Protein AF-A0A7S6MZP1-F1 (afdb_monomer)

Solvent-accessible surface area (backbone atoms only — not comparable to full-atom values): 12223 Å² total; per-residue (Å²): 138,89,86,87,84,90,73,79,90,55,61,67,50,68,72,88,75,87,76,87,68,94,71,90,62,81,78,75,84,70,78,67,82,68,42,31,32,42,40,55,51,98,71,44,26,47,35,35,33,26,43,85,84,67,48,64,39,39,35,46,44,64,44,70,53,49,28,74,73,44,77,46,76,69,38,93,89,68,79,82,42,56,30,51,62,62,23,42,42,42,86,88,80,60,31,30,50,33,81,70,35,45,31,35,28,85,79,47,27,40,78,50,73,44,93,52,38,86,81,42,83,91,59,65,46,37,60,41,43,89,80,37,52,85,79,30,46,50,82,45,46,73,52,65,44,76,81,67,78,51,72,68,55,58,52,50,51,50,52,52,51,53,50,54,50,54,50,52,54,53,53,52,54,54,51,62,72,65,70,68,86,85,81,91,63,103,71,72,95,75,89,78,88,74,86,130

pLDDT: mean 71.63, std 22.04, range [23.66, 96.88]

Mean predicted aligned error: 16.39 Å

Foldseek 3Di:
DDDDDDDPQWDWDQDFDFDDDPDDDPGDRPRPPWTKTFHADPLRFGAWIATPVRDTQKGFDADLLFHTPDIDGPDPPDDDQQGQSRFGQDPVPRWTDLAVFTAHSVVSWTPDFAPCVVVPPPDGSTHDQSPRSVQWDDNRSHDIDNVPDDPVVVVVVVVVVVVVVVVVVVVVVVVVQPPDDDDDDDDDDDDDDDDD

Radius of gyration: 24.43 Å; Cα contacts (8 Å, |Δi|>4): 240; chains: 1; bounding box: 43×67×59 Å

Secondary structure (DSSP, 8-state):
-------SS-EEEPPPP-----SSS----------EEEEE-TT--EEEEEETT--EEEEEEE-TTS-EEEEEE-STT----B-GGGPEEPTTT--EE-SS-EEETTTTEESS--TTGGGSTTS-TTBSGGG-TTT-B-SSSS--B-SS--HHHHHHHHHHHHHHHHHHHHHHHHHHHH-------SS---------

Nearest PDB structures (foldseek):
  6h6e-assembly1_F  TM=8.339E-01  e=2.073E-09  Photorhabdus luminescens
  8r51-assembly1_A  TM=8.733E-01  e=2.534E-08  Mus musculus
  8r50-assembly1_A  TM=8.675E-01  e=4.962E-08  Mus musculus
  8uxt-assembly1_A  TM=8.357E-01  e=5.369E-07  Acinetobacter baumannii AB307-0294
  8qja-assembly2_B  TM=7.741E-01  e=5.811E-06  Advenella mimigardefordensis DPN7

Sequence (196 aa):
MFFHISGLGLEGRAEQTYTWNYETEPPQIERSDDPYYYIKDHLGTIRVTINKQGTILFAADYWPYGEKMAEYNLVTGTVQRYIFTEKERDTETGYDYFGARFYDSDLGRWMTVDPLMDKYPGWSPYNYVMNNPLVLVDPDGMRVNDGGGDEDNRDKEKNKTNILQALSDAWYELQLTFSGSVENTSGGRKYQIKPR

Structure (mmCIF, N/CA/C/O backbone):
data_AF-A0A7S6MZP1-F1
#
_entry.id   AF-A0A7S6MZP1-F1
#
loop_
_atom_site.group_PDB
_atom_site.id
_atom_site.type_symbol
_atom_site.label_atom_id
_atom_site.label_alt_id
_atom_site.label_comp_id
_atom_site.label_asym_id
_atom_site.label_entity_id
_atom_site.label_seq_id
_atom_site.pdbx_PDB_ins_code
_atom_site.Cartn_x
_atom_site.Cartn_y
_atom_site.Cartn_z
_atom_site.occupancy
_atom_site.B_iso_or_equiv
_atom_site.auth_seq_id
_atom_site.auth_comp_id
_atom_site.auth_asym_id
_atom_site.auth_atom_id
_atom_site.pdbx_PDB_model_num
ATOM 1 N N . MET A 1 1 ? -0.935 -21.233 11.647 1.00 25.27 1 MET A N 1
ATOM 2 C CA . MET A 1 1 ? -1.853 -22.100 10.877 1.00 25.27 1 MET A CA 1
ATOM 3 C C . MET A 1 1 ? -2.987 -21.209 10.404 1.00 25.27 1 MET A C 1
ATOM 5 O O . MET A 1 1 ? -3.693 -20.675 11.247 1.00 25.27 1 MET A O 1
ATOM 9 N N . PHE A 1 2 ? -3.062 -20.925 9.106 1.00 23.66 2 PHE A N 1
ATOM 10 C CA . PHE A 1 2 ? -4.029 -19.984 8.534 1.00 23.66 2 PHE A CA 1
ATOM 11 C C . PHE A 1 2 ? -5.189 -20.769 7.921 1.00 23.66 2 PHE A C 1
ATOM 13 O O . PHE A 1 2 ? -4.950 -21.710 7.168 1.00 23.66 2 PHE A O 1
ATOM 20 N N . PHE A 1 3 ? -6.425 -20.386 8.235 1.00 24.39 3 PHE A N 1
ATOM 21 C CA . PHE A 1 3 ? -7.615 -20.856 7.529 1.00 24.39 3 PHE A CA 1
ATOM 22 C C . PHE A 1 3 ? -8.196 -19.690 6.731 1.00 24.39 3 PHE A C 1
ATOM 24 O O . PHE A 1 3 ? -8.262 -18.567 7.222 1.00 24.39 3 PHE A O 1
ATOM 31 N N . HIS A 1 4 ? -8.573 -19.969 5.487 1.00 24.69 4 HIS A N 1
ATOM 32 C CA . HIS A 1 4 ? -9.081 -19.009 4.515 1.00 24.69 4 HIS A CA 1
ATOM 33 C C . HIS A 1 4 ? -10.528 -19.398 4.192 1.00 24.69 4 HIS A C 1
ATOM 35 O O . HIS A 1 4 ? -10.761 -20.506 3.710 1.00 24.69 4 HIS A O 1
ATOM 41 N N . ILE A 1 5 ? -11.491 -18.521 4.482 1.00 26.16 5 ILE A N 1
ATOM 42 C CA . ILE A 1 5 ? -12.905 -18.688 4.122 1.00 26.16 5 ILE A CA 1
ATOM 43 C C . ILE A 1 5 ? -13.266 -17.497 3.238 1.00 26.16 5 ILE A C 1
ATOM 45 O O . ILE A 1 5 ? -13.230 -16.356 3.685 1.00 26.16 5 ILE A O 1
ATOM 49 N N . SER A 1 6 ? -13.557 -17.764 1.967 1.00 30.98 6 SER A N 1
ATOM 50 C CA . SER A 1 6 ? -13.897 -16.753 0.967 1.00 30.98 6 SER A CA 1
ATOM 51 C C . SER A 1 6 ? -15.406 -16.521 0.911 1.00 30.98 6 SER A C 1
ATOM 53 O O . SER A 1 6 ? -16.166 -17.457 0.662 1.00 30.98 6 SER A O 1
ATOM 55 N N . GLY A 1 7 ? -15.823 -15.265 1.077 1.00 28.47 7 GLY A N 1
ATOM 56 C CA . GLY A 1 7 ? -17.186 -14.795 0.841 1.00 28.47 7 GLY A CA 1
ATOM 57 C C . GLY A 1 7 ? -17.345 -13.333 1.260 1.00 28.47 7 GLY 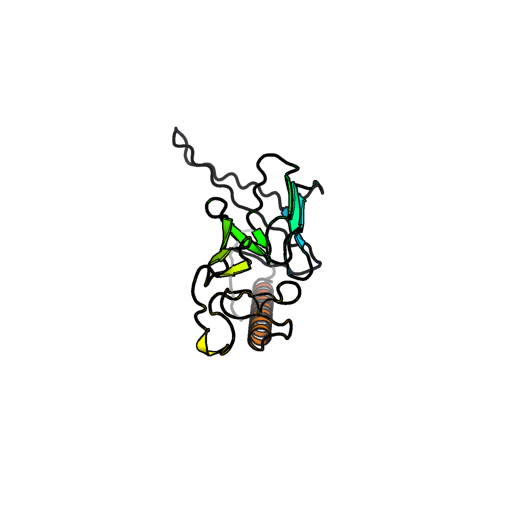A C 1
ATOM 58 O O . GLY A 1 7 ? -17.231 -13.033 2.439 1.00 28.47 7 GLY A O 1
ATOM 59 N N . LEU A 1 8 ? -17.615 -12.447 0.291 1.00 34.16 8 LEU A N 1
ATOM 60 C CA . LEU A 1 8 ? -17.956 -11.021 0.459 1.00 34.16 8 LEU A CA 1
ATOM 61 C C . LEU A 1 8 ? -16.949 -10.171 1.261 1.00 34.16 8 LEU A C 1
ATOM 63 O O . LEU A 1 8 ? -17.167 -9.900 2.432 1.00 34.16 8 LEU A O 1
ATOM 67 N N . GLY A 1 9 ? -15.900 -9.678 0.588 1.00 37.94 9 GLY A N 1
ATOM 68 C CA . GLY A 1 9 ? -15.285 -8.350 0.808 1.00 37.94 9 GLY A CA 1
ATOM 69 C C . GLY A 1 9 ? -14.903 -7.897 2.227 1.00 37.94 9 GLY A C 1
ATOM 70 O O . GLY A 1 9 ? -14.712 -6.703 2.429 1.00 37.94 9 GLY A O 1
ATOM 71 N N . LEU A 1 10 ? -14.812 -8.801 3.199 1.00 35.00 10 LEU A N 1
ATOM 72 C CA . LEU A 1 10 ? -14.459 -8.531 4.588 1.00 35.00 10 LEU A CA 1
ATOM 73 C C . LEU A 1 10 ? -13.490 -9.625 5.031 1.00 35.00 10 LEU A C 1
ATOM 75 O O . LEU A 1 10 ? -13.887 -10.672 5.539 1.00 35.00 10 LEU A O 1
ATOM 79 N N . GLU A 1 11 ? -12.201 -9.402 4.799 1.00 45.81 11 GLU A N 1
ATOM 80 C CA . GLU A 1 11 ? -11.174 -10.303 5.311 1.00 45.81 11 GLU A CA 1
ATOM 81 C C . GLU A 1 11 ? -10.877 -9.936 6.762 1.00 45.81 11 GLU A C 1
ATOM 83 O O . GLU A 1 11 ? -10.289 -8.893 7.052 1.00 45.81 11 GLU A O 1
ATOM 88 N N . GLY A 1 12 ? -11.344 -10.791 7.672 1.00 38.78 12 GLY A N 1
ATOM 89 C CA . GLY A 1 12 ? -11.024 -10.721 9.089 1.00 38.78 12 GLY A CA 1
ATOM 90 C C . GLY A 1 12 ? -9.595 -11.205 9.341 1.00 38.78 12 GLY A C 1
ATOM 91 O O . GLY A 1 12 ? -9.304 -12.372 9.076 1.00 38.78 12 GLY A O 1
ATOM 92 N N . ARG A 1 13 ? -8.705 -10.362 9.876 1.00 46.50 13 ARG A N 1
ATOM 93 C CA . ARG A 1 13 ? -7.363 -10.777 10.323 1.00 46.50 13 ARG A CA 1
ATOM 94 C C . ARG A 1 13 ? -7.220 -10.542 11.824 1.00 46.50 13 ARG A C 1
ATOM 96 O O . ARG A 1 13 ? -7.444 -9.438 12.308 1.00 46.50 13 ARG A O 1
ATOM 103 N N . ALA A 1 14 ? -6.840 -11.591 12.550 1.00 42.91 14 ALA A N 1
ATOM 104 C CA . ALA A 1 14 ? -6.389 -11.486 13.934 1.00 42.91 14 ALA A CA 1
ATOM 105 C C . ALA A 1 14 ? -4.870 -11.268 13.927 1.00 42.91 14 ALA A C 1
ATOM 107 O O . ALA A 1 14 ? -4.124 -12.100 13.401 1.00 42.91 14 ALA A O 1
ATOM 108 N N . GLU A 1 15 ? -4.408 -10.139 14.458 1.00 43.59 15 GLU A N 1
ATOM 109 C CA . GLU A 1 15 ? -2.981 -9.894 14.665 1.00 43.59 15 GLU A CA 1
ATOM 110 C C . GLU A 1 15 ? -2.551 -10.405 16.045 1.00 43.59 15 GLU A C 1
ATOM 112 O O . GLU A 1 15 ? -3.268 -10.250 17.029 1.00 43.59 15 GLU A O 1
ATOM 117 N N . GLN A 1 16 ? -1.381 -11.043 16.115 1.00 38.12 16 GLN A N 1
ATOM 118 C CA . GLN A 1 16 ? -0.807 -11.538 17.366 1.00 38.12 16 GLN A CA 1
ATOM 119 C C . GLN A 1 16 ? 0.107 -10.458 17.949 1.00 38.12 16 GLN A C 1
ATOM 121 O O . GLN A 1 16 ? 1.100 -10.094 17.318 1.00 38.12 16 GLN A O 1
ATOM 126 N N . THR A 1 17 ? -0.205 -9.958 19.143 1.00 37.28 17 THR A N 1
ATOM 127 C CA . THR A 1 17 ? 0.673 -9.045 19.888 1.00 37.28 17 THR A CA 1
ATOM 128 C C . THR A 1 17 ? 1.437 -9.845 20.937 1.00 37.28 17 THR A C 1
ATOM 130 O O . THR A 1 17 ? 0.830 -10.513 21.769 1.00 37.28 17 THR A O 1
ATOM 133 N N . TYR A 1 18 ? 2.768 -9.788 20.895 1.00 36.12 18 TYR A N 1
ATOM 134 C CA . TYR A 1 18 ? 3.642 -10.427 21.879 1.00 36.12 18 TYR A CA 1
ATOM 135 C C . TYR A 1 18 ? 4.191 -9.359 22.827 1.00 36.12 18 TYR A C 1
ATOM 137 O O . TYR A 1 18 ? 4.959 -8.497 22.405 1.00 36.12 18 TYR A O 1
ATOM 145 N N . THR A 1 19 ? 3.817 -9.404 24.104 1.00 35.09 19 THR A N 1
ATOM 146 C CA . THR A 1 19 ? 4.404 -8.551 25.149 1.00 35.09 19 THR A CA 1
ATOM 147 C C . THR A 1 19 ? 5.436 -9.343 25.947 1.00 35.09 19 THR A C 1
ATOM 149 O O . THR A 1 19 ? 5.109 -10.373 26.536 1.00 35.09 19 THR A O 1
ATOM 152 N N . TRP A 1 20 ? 6.684 -8.868 25.974 1.00 30.03 20 TRP A N 1
ATOM 153 C CA . TRP A 1 20 ? 7.765 -9.458 26.767 1.00 30.03 20 TRP A CA 1
ATOM 154 C C . TRP A 1 20 ? 7.900 -8.720 28.102 1.00 30.03 20 TRP A C 1
ATOM 156 O O . TRP A 1 20 ? 8.385 -7.592 28.127 1.00 30.03 20 TRP A O 1
ATOM 166 N N . ASN A 1 21 ? 7.529 -9.365 29.209 1.00 39.88 21 ASN A N 1
ATOM 167 C CA . ASN A 1 21 ? 7.829 -8.874 30.556 1.00 39.88 21 ASN A CA 1
ATOM 168 C C . ASN A 1 21 ? 9.023 -9.659 31.112 1.00 39.88 21 ASN A C 1
ATOM 170 O O . ASN A 1 21 ? 8.962 -10.878 31.250 1.00 39.88 21 ASN A O 1
ATOM 174 N N . TYR A 1 22 ? 10.124 -8.962 31.402 1.00 44.75 22 TYR A N 1
ATOM 175 C CA . TYR A 1 22 ? 11.374 -9.548 31.911 1.00 44.75 22 TYR A CA 1
ATOM 176 C C . TYR A 1 22 ? 11.374 -9.781 33.432 1.00 44.75 22 TYR A C 1
ATOM 178 O O . TYR A 1 22 ? 12.350 -10.293 33.978 1.00 44.75 22 TYR A O 1
ATOM 186 N N . GLU A 1 23 ? 10.280 -9.463 34.123 1.00 49.78 23 GLU A N 1
ATOM 187 C CA . GLU A 1 23 ? 10.166 -9.581 35.575 1.00 49.78 23 GLU A CA 1
ATOM 188 C C . GLU A 1 23 ? 9.007 -10.511 35.954 1.00 49.78 23 GLU A C 1
ATOM 190 O O . GLU A 1 23 ? 7.835 -10.183 35.801 1.00 49.78 23 GLU A O 1
ATOM 195 N N . THR A 1 24 ? 9.390 -11.701 36.430 1.00 48.19 24 THR A N 1
ATOM 196 C CA . THR A 1 24 ? 8.599 -12.636 37.249 1.00 48.19 24 THR A CA 1
ATOM 197 C C . THR A 1 24 ? 7.184 -12.959 36.763 1.00 48.19 24 THR A C 1
ATOM 199 O O . THR A 1 24 ? 6.224 -12.554 37.396 1.00 48.19 24 THR A O 1
ATOM 202 N N . GLU A 1 25 ? 7.072 -13.743 35.689 1.00 49.88 25 GLU A N 1
ATOM 203 C CA . GLU A 1 25 ? 6.050 -1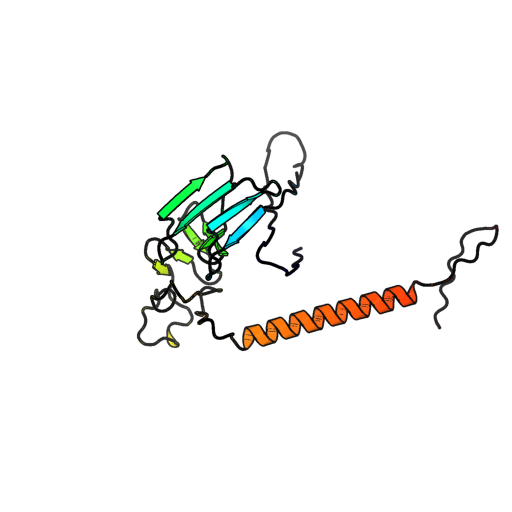4.780 35.432 1.00 49.88 25 GLU A CA 1
ATOM 204 C C . GLU A 1 25 ? 6.299 -15.365 34.022 1.00 49.88 25 GLU A C 1
ATOM 206 O O . GLU A 1 25 ? 6.873 -14.675 33.175 1.00 49.88 25 GLU A O 1
ATOM 211 N N . PRO A 1 26 ? 5.957 -16.639 33.728 1.00 48.34 26 PRO A N 1
ATOM 212 C CA . PRO A 1 26 ? 6.042 -17.146 32.359 1.00 48.34 26 PRO A CA 1
ATOM 213 C C . PRO A 1 26 ? 5.154 -16.284 31.445 1.00 48.34 26 PRO A C 1
ATOM 215 O O . PRO A 1 26 ? 4.040 -15.949 31.860 1.00 48.34 26 PRO A O 1
ATOM 218 N N . PRO A 1 27 ? 5.606 -15.933 30.224 1.00 43.62 27 PRO A N 1
ATOM 219 C CA . PRO A 1 27 ? 4.862 -15.052 29.332 1.00 43.62 27 PRO A CA 1
ATOM 220 C C . PRO A 1 27 ? 3.464 -15.625 29.100 1.00 43.62 27 PRO A C 1
ATOM 222 O O . PRO A 1 27 ? 3.307 -16.701 28.520 1.00 43.62 27 PRO A O 1
ATOM 225 N N . GLN A 1 28 ? 2.448 -14.924 29.601 1.00 36.56 28 GLN A N 1
ATOM 226 C CA . GLN A 1 28 ? 1.061 -15.268 29.328 1.00 36.56 28 GLN A CA 1
ATOM 227 C C . GLN A 1 28 ? 0.789 -14.897 27.870 1.00 36.56 28 GLN A C 1
ATOM 229 O O . GLN A 1 28 ? 0.910 -13.738 27.478 1.00 36.56 28 GLN A O 1
ATOM 234 N N . ILE A 1 29 ? 0.472 -15.893 27.040 1.00 38.47 29 ILE A N 1
ATOM 235 C CA . ILE A 1 29 ? 0.031 -15.654 25.664 1.00 38.47 29 ILE A CA 1
ATOM 236 C C . ILE A 1 29 ? -1.426 -15.204 25.750 1.00 38.47 29 ILE A C 1
ATOM 238 O O . ILE A 1 29 ? -2.346 -16.021 25.701 1.00 38.47 29 ILE A O 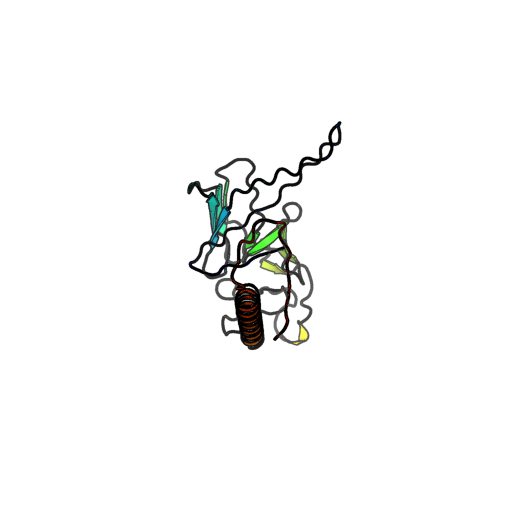1
ATOM 242 N N . GLU A 1 30 ? -1.648 -13.904 25.910 1.00 42.00 30 GLU A N 1
ATOM 243 C CA . GLU A 1 30 ? -2.986 -13.335 25.801 1.00 42.00 30 GLU A CA 1
ATOM 244 C C . GLU A 1 30 ? -3.367 -13.237 24.322 1.00 42.00 30 GLU A C 1
ATOM 246 O O . GLU A 1 30 ? -3.006 -12.310 23.597 1.00 42.00 30 GLU A O 1
ATOM 251 N N . ARG A 1 31 ? -4.097 -14.248 23.845 1.00 43.88 31 ARG A N 1
ATOM 252 C CA . ARG A 1 31 ? -4.745 -14.207 22.536 1.00 43.88 31 ARG A CA 1
ATOM 253 C C . ARG A 1 31 ? -5.926 -13.236 22.618 1.00 43.88 31 ARG A C 1
ATOM 255 O O . ARG A 1 31 ? -7.023 -13.633 22.999 1.00 43.88 31 ARG A O 1
ATOM 262 N N . SER A 1 32 ? -5.705 -11.971 22.261 1.00 53.53 32 SER A N 1
ATOM 263 C CA . SER A 1 32 ? -6.810 -11.058 21.956 1.00 53.53 32 SER A CA 1
ATOM 264 C C . SER A 1 32 ? -7.412 -11.480 20.618 1.00 53.53 32 SER A C 1
ATOM 266 O O . SER A 1 32 ? -6.834 -11.270 19.555 1.00 53.53 32 SER A O 1
ATOM 268 N N . ASP A 1 33 ? -8.539 -12.177 20.689 1.00 63.28 33 ASP A N 1
ATOM 269 C CA . ASP A 1 33 ? -9.212 -12.812 19.555 1.00 63.28 33 ASP A CA 1
ATOM 270 C C . ASP A 1 33 ? -10.215 -11.891 18.855 1.00 63.28 33 ASP A C 1
ATOM 272 O O . ASP A 1 33 ? -11.200 -12.347 18.273 1.00 63.28 33 ASP A O 1
ATOM 276 N N . ASP A 1 34 ? -9.999 -10.582 18.938 1.00 71.25 34 ASP A N 1
ATOM 277 C CA . ASP A 1 34 ? -10.894 -9.608 18.336 1.00 71.25 34 ASP A CA 1
ATOM 278 C C . ASP A 1 34 ? -10.528 -9.417 16.858 1.00 71.25 34 ASP A C 1
ATOM 280 O O . ASP A 1 34 ? -9.477 -8.851 16.552 1.00 71.25 34 ASP A O 1
ATOM 284 N N . PRO A 1 35 ? -11.360 -9.903 15.913 1.00 75.06 35 PRO A N 1
ATOM 285 C CA . PRO A 1 35 ? -11.054 -9.772 14.501 1.00 75.06 35 PRO A CA 1
ATOM 286 C C . PRO A 1 35 ? -11.177 -8.311 14.061 1.00 75.06 35 PRO A C 1
ATOM 288 O O . PRO A 1 35 ? -12.128 -7.607 14.425 1.00 75.06 35 PRO A O 1
ATOM 291 N N . TYR A 1 36 ? -10.242 -7.899 13.208 1.00 81.25 36 TYR A N 1
ATOM 292 C CA . TYR A 1 36 ? -10.317 -6.660 12.443 1.00 81.25 36 TYR A CA 1
ATOM 293 C C . TYR A 1 36 ? -10.701 -6.961 11.006 1.00 81.25 36 TYR A C 1
ATOM 295 O O . TYR A 1 36 ? -10.224 -7.943 10.444 1.00 81.25 36 TYR A O 1
ATOM 303 N N . TYR A 1 37 ? -11.516 -6.103 10.403 1.00 85.44 37 TYR A N 1
ATOM 304 C CA . TYR A 1 37 ? -11.914 -6.207 9.005 1.00 85.44 37 TYR A CA 1
ATOM 305 C C . TYR A 1 37 ? -11.317 -5.056 8.207 1.00 85.44 37 TYR A C 1
ATOM 307 O O . TYR A 1 37 ? -11.396 -3.897 8.624 1.00 85.44 37 TYR A O 1
ATOM 315 N N . TYR A 1 38 ? -10.756 -5.382 7.046 1.00 88.69 38 TYR A N 1
ATOM 316 C CA . TYR A 1 38 ? -10.179 -4.403 6.133 1.00 88.69 38 TYR A CA 1
ATOM 317 C C . TYR A 1 38 ? -11.136 -4.075 4.992 1.00 88.69 38 TYR A C 1
ATOM 319 O O . TYR A 1 38 ? -11.596 -4.966 4.278 1.00 88.69 38 TYR A O 1
ATOM 327 N N . ILE A 1 39 ? -11.380 -2.785 4.790 1.00 89.81 39 ILE A N 1
ATOM 328 C CA . ILE A 1 39 ? -12.048 -2.247 3.608 1.00 89.81 39 ILE A CA 1
ATOM 329 C C . ILE A 1 39 ? -10.958 -1.798 2.645 1.00 89.81 39 ILE A C 1
ATOM 331 O O . ILE A 1 39 ? -10.154 -0.919 2.969 1.00 89.81 39 ILE A O 1
ATOM 335 N N . LYS A 1 40 ? -10.932 -2.424 1.472 1.00 88.81 40 LYS A N 1
ATOM 336 C CA . LYS A 1 40 ? -9.889 -2.246 0.464 1.00 88.81 40 LYS A CA 1
ATOM 337 C C . LYS A 1 40 ? -10.423 -1.497 -0.757 1.00 88.81 40 LYS A C 1
ATOM 339 O O . LYS A 1 40 ? -11.624 -1.535 -1.028 1.00 88.81 40 LYS A O 1
ATOM 344 N N . ASP A 1 41 ? -9.537 -0.831 -1.489 1.00 88.69 41 ASP A N 1
ATOM 345 C CA . ASP A 1 41 ? -9.840 -0.332 -2.832 1.00 88.69 41 ASP A CA 1
ATOM 346 C C . ASP A 1 41 ? -9.661 -1.418 -3.909 1.00 88.69 41 ASP A C 1
ATOM 348 O O . ASP A 1 41 ? -9.433 -2.592 -3.605 1.00 88.69 41 ASP A O 1
ATOM 352 N N . HIS A 1 42 ? -9.798 -1.041 -5.184 1.00 88.38 42 HIS A N 1
ATOM 353 C CA . HIS A 1 42 ? -9.731 -1.980 -6.309 1.00 88.38 42 HIS A CA 1
ATOM 354 C C . HIS A 1 42 ? -8.348 -2.610 -6.514 1.00 88.38 42 HIS A C 1
ATOM 356 O O . HIS A 1 42 ? -8.259 -3.623 -7.203 1.00 88.38 42 HIS A O 1
ATOM 362 N N . LEU A 1 43 ? -7.293 -2.043 -5.923 1.00 87.62 43 LEU A N 1
ATOM 363 C CA . LEU A 1 43 ? -5.929 -2.580 -5.963 1.00 87.62 43 LEU A CA 1
ATOM 364 C C . LEU A 1 43 ? -5.586 -3.386 -4.702 1.00 87.62 43 LEU A C 1
ATOM 366 O O . LEU A 1 43 ? -4.470 -3.886 -4.576 1.00 87.62 43 LEU A O 1
ATOM 370 N N . GLY A 1 44 ? -6.524 -3.499 -3.756 1.00 86.75 44 GLY A N 1
ATOM 371 C CA . GLY A 1 44 ? -6.300 -4.152 -2.468 1.00 86.75 44 GLY A CA 1
ATOM 372 C C . GLY A 1 44 ? -5.688 -3.235 -1.405 1.00 86.75 44 GLY A C 1
ATOM 373 O O . GLY A 1 44 ? -5.396 -3.693 -0.302 1.00 86.75 44 GLY A O 1
ATOM 374 N N . THR A 1 45 ? -5.505 -1.939 -1.675 1.00 89.50 45 THR A N 1
ATOM 375 C CA . THR A 1 45 ? -4.986 -1.008 -0.663 1.00 89.50 45 THR A CA 1
ATOM 376 C C . THR A 1 45 ? -6.014 -0.818 0.441 1.00 89.50 45 THR A C 1
ATOM 378 O O . THR A 1 45 ? -7.182 -0.531 0.176 1.00 89.50 45 THR A O 1
ATOM 381 N N . ILE A 1 46 ? -5.587 -0.969 1.693 1.00 91.00 46 ILE A N 1
ATOM 382 C CA . ILE A 1 46 ? -6.463 -0.865 2.861 1.00 91.00 46 ILE A CA 1
ATOM 383 C C . ILE A 1 46 ? -6.794 0.608 3.103 1.00 91.00 46 ILE A C 1
ATOM 385 O O . ILE A 1 46 ? -5.918 1.399 3.429 1.00 91.00 46 ILE A O 1
ATOM 389 N N . ARG A 1 47 ? -8.069 0.980 2.956 1.00 90.94 47 ARG A N 1
ATOM 390 C CA . ARG A 1 47 ? -8.561 2.351 3.175 1.00 90.94 47 ARG A CA 1
ATOM 391 C C . ARG A 1 47 ? -9.104 2.553 4.577 1.00 90.94 47 ARG A C 1
ATOM 393 O O . ARG A 1 47 ? -8.956 3.636 5.132 1.00 90.94 47 ARG A O 1
ATOM 400 N N . VAL A 1 48 ? -9.744 1.527 5.137 1.00 90.94 48 VAL A N 1
ATOM 401 C CA . VAL A 1 48 ? -10.368 1.580 6.464 1.00 90.94 48 VAL A CA 1
ATOM 402 C C . VAL A 1 48 ? -10.216 0.234 7.165 1.00 90.94 48 VAL A C 1
ATOM 404 O O . VAL A 1 48 ? -10.431 -0.812 6.553 1.00 90.94 48 VAL A O 1
ATOM 407 N N . THR A 1 49 ? -9.916 0.264 8.460 1.00 88.88 49 THR A N 1
ATOM 408 C CA . THR A 1 49 ? -9.911 -0.907 9.344 1.00 88.88 49 THR A CA 1
ATOM 409 C C . THR A 1 49 ? -10.979 -0.736 10.415 1.00 88.88 49 THR A C 1
ATOM 411 O O . THR A 1 49 ? -11.012 0.288 11.103 1.00 88.88 49 THR A O 1
ATOM 414 N N . ILE A 1 50 ? -11.840 -1.740 10.577 1.00 87.50 50 ILE A N 1
ATOM 415 C CA . ILE A 1 50 ? -12.934 -1.742 11.558 1.00 87.50 50 ILE A CA 1
ATOM 416 C C . ILE A 1 50 ? -12.828 -2.942 12.506 1.00 87.50 50 ILE A C 1
ATOM 418 O O . ILE A 1 50 ? -12.379 -4.015 12.106 1.00 87.50 50 ILE A O 1
ATOM 422 N N . ASN A 1 51 ? -13.255 -2.787 13.760 1.00 86.94 51 ASN A N 1
ATOM 423 C CA . ASN A 1 51 ? -13.381 -3.912 14.695 1.00 86.94 51 ASN A CA 1
ATOM 424 C C . ASN A 1 51 ? -14.722 -4.653 14.529 1.00 86.94 51 ASN A C 1
ATOM 426 O O . ASN A 1 51 ? -15.616 -4.223 13.796 1.00 86.94 51 ASN A O 1
ATOM 430 N N . LYS A 1 52 ? -14.900 -5.748 15.278 1.00 83.56 52 LYS A N 1
ATOM 431 C CA . LYS A 1 52 ? -16.157 -6.521 15.329 1.00 83.56 52 LYS A CA 1
ATOM 432 C C . LYS A 1 52 ? -17.393 -5.731 15.774 1.00 83.56 52 LYS A C 1
ATOM 434 O O . LYS A 1 52 ? -18.505 -6.168 15.501 1.00 83.56 52 LYS A O 1
ATOM 439 N N . GLN A 1 53 ? -17.222 -4.597 16.449 1.00 87.38 53 GLN A N 1
ATOM 440 C CA . GLN A 1 53 ? -18.309 -3.713 16.874 1.00 87.38 53 GLN A CA 1
ATOM 441 C C . GLN A 1 53 ? -18.646 -2.631 15.836 1.00 87.38 53 GLN A C 1
ATOM 443 O O . GLN A 1 53 ? -19.581 -1.863 16.053 1.00 87.38 53 GLN A O 1
ATOM 448 N N . GLY A 1 54 ? -17.914 -2.558 14.720 1.00 83.94 54 GLY A N 1
ATOM 449 C CA . GLY A 1 54 ? -18.091 -1.529 13.696 1.00 83.94 54 GLY A CA 1
ATOM 450 C C . GLY A 1 54 ? -17.427 -0.188 14.028 1.00 83.94 54 GLY A C 1
ATOM 451 O O . GLY A 1 54 ? -17.662 0.797 13.332 1.00 83.94 54 GLY A O 1
ATOM 452 N N . THR A 1 55 ? -16.590 -0.122 15.066 1.00 87.56 55 THR A N 1
ATOM 453 C CA . THR A 1 55 ? -15.744 1.045 15.331 1.00 87.56 55 THR A CA 1
ATOM 454 C C . THR A 1 55 ? -14.630 1.104 14.292 1.00 87.56 55 THR A C 1
ATOM 456 O O . THR A 1 55 ? -13.923 0.115 14.083 1.00 87.56 55 THR A O 1
ATOM 459 N N . ILE A 1 56 ? -14.442 2.273 13.681 1.00 88.12 56 ILE A N 1
ATOM 460 C CA . ILE A 1 56 ? -13.297 2.539 12.810 1.00 88.12 56 ILE A CA 1
ATOM 461 C C . ILE A 1 56 ? -12.057 2.724 13.681 1.00 88.12 56 ILE A C 1
ATOM 463 O O . ILE A 1 56 ? -12.045 3.557 14.584 1.00 88.12 56 ILE A O 1
ATOM 467 N N . LEU A 1 57 ? -11.021 1.943 13.403 1.00 86.19 57 LEU A N 1
ATOM 468 C CA . LEU A 1 57 ? -9.752 1.979 14.128 1.00 86.19 57 LEU A CA 1
ATOM 469 C C . LEU A 1 57 ? -8.707 2.805 13.382 1.00 86.19 57 LEU A C 1
ATOM 471 O O . LEU A 1 57 ? -7.982 3.593 13.984 1.00 86.19 57 LEU A O 1
ATOM 475 N N . PHE A 1 58 ? -8.678 2.631 12.062 1.00 88.62 58 PHE A N 1
ATOM 476 C CA . PHE A 1 58 ? -7.741 3.261 11.146 1.00 88.62 58 PHE A CA 1
ATOM 477 C C . PHE A 1 58 ? -8.477 3.648 9.869 1.00 88.62 58 PHE A C 1
ATOM 479 O O . PHE A 1 58 ? -9.302 2.879 9.369 1.00 88.62 58 PHE A O 1
ATOM 486 N N . ALA A 1 59 ? -8.158 4.813 9.323 1.00 91.06 59 ALA A N 1
ATOM 487 C CA . ALA A 1 59 ? -8.498 5.167 7.956 1.00 91.06 59 ALA A CA 1
ATOM 488 C C . ALA A 1 59 ? -7.362 5.974 7.333 1.00 91.06 59 ALA A C 1
ATOM 490 O O . ALA A 1 59 ? -6.700 6.746 8.029 1.00 91.06 59 ALA A O 1
ATOM 491 N N . ALA A 1 60 ? -7.146 5.816 6.032 1.00 92.00 60 ALA A N 1
ATOM 492 C CA . ALA A 1 60 ? -6.148 6.594 5.318 1.00 92.00 60 ALA A CA 1
ATOM 493 C C . ALA A 1 60 ? -6.524 6.836 3.856 1.00 92.00 60 ALA A C 1
ATOM 495 O O . ALA A 1 60 ? -7.163 6.011 3.191 1.00 92.00 60 ALA A O 1
ATOM 496 N N . ASP A 1 61 ? -6.058 7.977 3.362 1.00 93.31 61 ASP A N 1
ATOM 497 C CA . ASP A 1 61 ? -6.035 8.301 1.946 1.00 93.31 61 ASP A CA 1
ATOM 498 C C . ASP A 1 61 ? -4.611 8.212 1.417 1.00 93.31 61 ASP A C 1
ATOM 500 O O . ASP A 1 61 ? -3.651 8.521 2.123 1.00 93.31 61 ASP A O 1
ATOM 504 N N . TYR A 1 62 ? -4.482 7.802 0.158 1.00 94.12 62 TYR A N 1
ATOM 505 C CA . TYR A 1 62 ? -3.200 7.488 -0.456 1.00 94.12 62 TYR A CA 1
ATOM 506 C C . TYR A 1 62 ? -3.007 8.271 -1.749 1.00 94.12 62 TYR A C 1
ATOM 508 O O . TYR A 1 62 ? -3.938 8.424 -2.545 1.00 94.12 62 TYR A O 1
ATOM 516 N N . TRP A 1 63 ? -1.774 8.710 -1.977 1.00 95.06 63 TRP A N 1
ATOM 517 C CA . TRP A 1 63 ? -1.305 9.105 -3.297 1.00 95.06 63 TRP A CA 1
ATOM 518 C C . TRP A 1 63 ? -1.218 7.880 -4.220 1.00 95.06 63 TRP A C 1
ATOM 520 O O . TRP A 1 63 ? -1.122 6.751 -3.733 1.00 95.06 63 TRP A O 1
ATOM 530 N N . PRO A 1 64 ? -1.201 8.066 -5.556 1.00 93.50 64 PRO A N 1
ATOM 531 C CA . PRO A 1 64 ? -1.181 6.954 -6.510 1.00 93.50 64 PRO A CA 1
ATOM 532 C C . PRO A 1 64 ? -0.062 5.931 -6.282 1.00 93.50 64 PRO A C 1
ATOM 534 O O . PRO A 1 64 ? -0.248 4.760 -6.579 1.00 93.50 64 PRO A O 1
ATOM 537 N N . TYR A 1 65 ? 1.083 6.363 -5.750 1.00 95.31 65 TYR A N 1
ATOM 538 C CA . TYR A 1 65 ? 2.242 5.510 -5.478 1.00 95.31 65 TYR A CA 1
ATOM 539 C C . TYR A 1 65 ? 2.246 4.897 -4.066 1.00 95.31 65 TYR A C 1
ATOM 541 O O . TYR A 1 65 ? 3.229 4.277 -3.675 1.00 95.31 65 TYR A O 1
ATOM 549 N N . GLY A 1 66 ? 1.159 5.023 -3.301 1.00 93.25 66 GLY A N 1
ATOM 550 C CA . GLY A 1 66 ? 1.003 4.347 -2.011 1.00 93.25 66 GLY A CA 1
ATOM 551 C C . GLY A 1 66 ? 1.517 5.123 -0.800 1.00 93.25 66 GLY A C 1
ATOM 552 O O . GLY A 1 66 ? 1.498 4.599 0.317 1.00 93.25 66 GLY A O 1
ATOM 553 N N . GLU A 1 67 ? 1.971 6.363 -0.975 1.00 94.62 67 GLU A N 1
ATOM 554 C CA . GLU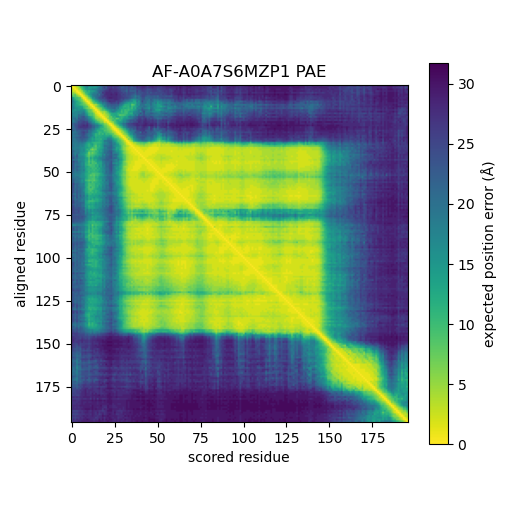 A 1 67 ? 2.259 7.252 0.149 1.00 94.62 67 GLU A CA 1
ATOM 555 C C . GLU A 1 67 ? 0.944 7.691 0.812 1.00 94.62 67 GLU A C 1
ATOM 557 O O . GLU A 1 67 ? -0.044 7.966 0.127 1.00 94.62 67 GLU A O 1
ATOM 562 N N . LYS A 1 68 ? 0.913 7.745 2.147 1.00 91.81 68 LYS A N 1
ATOM 563 C CA . LYS A 1 68 ? -0.262 8.198 2.900 1.00 91.81 68 LYS A CA 1
ATOM 564 C C . LYS A 1 68 ? -0.390 9.718 2.769 1.00 91.81 68 LYS A C 1
ATOM 566 O O . LYS A 1 68 ? 0.442 10.454 3.280 1.00 91.81 68 LYS A O 1
ATOM 571 N N . MET A 1 69 ? -1.452 10.181 2.118 1.00 92.19 69 MET A N 1
ATOM 572 C CA . MET A 1 69 ? -1.796 11.603 2.025 1.00 92.19 69 MET A CA 1
ATOM 573 C C . MET A 1 69 ? -2.353 12.122 3.354 1.00 92.19 69 MET A C 1
ATOM 575 O O . MET A 1 69 ? -2.020 13.219 3.795 1.00 92.19 69 MET A O 1
ATOM 579 N N . ALA A 1 70 ? -3.221 11.332 3.982 1.00 90.19 70 ALA A N 1
ATOM 580 C CA . ALA A 1 70 ? -3.797 11.626 5.283 1.00 90.19 70 ALA A CA 1
ATOM 581 C C . ALA A 1 70 ? -4.029 10.320 6.040 1.00 90.19 70 ALA A C 1
ATOM 583 O O . ALA A 1 70 ? -4.466 9.328 5.457 1.00 90.19 70 ALA A O 1
ATOM 584 N N . GLU A 1 71 ? -3.747 10.337 7.339 1.00 89.25 71 GLU A N 1
ATOM 585 C CA . GLU A 1 71 ? -3.940 9.204 8.237 1.00 89.25 71 GLU A CA 1
ATOM 586 C C . GLU A 1 71 ? -4.817 9.620 9.416 1.00 89.25 71 GLU A C 1
ATOM 588 O O . GLU A 1 71 ? -4.588 10.645 10.060 1.00 89.25 71 GLU A O 1
ATOM 593 N N . TYR A 1 72 ? -5.818 8.796 9.704 1.00 87.19 72 TYR A N 1
ATOM 594 C CA . TYR A 1 72 ? -6.799 9.002 10.756 1.00 87.19 72 TYR A CA 1
ATOM 595 C C . TYR A 1 72 ? -6.726 7.831 11.740 1.00 87.19 72 TYR A C 1
ATOM 597 O O . TYR A 1 72 ? -7.425 6.825 11.600 1.00 87.19 72 TYR A O 1
ATOM 605 N N . ASN A 1 73 ? -5.870 7.975 12.754 1.00 80.88 73 ASN A N 1
ATOM 606 C CA . ASN A 1 73 ? -5.792 7.041 13.877 1.00 80.88 73 ASN A CA 1
ATOM 607 C C . ASN A 1 73 ? -6.862 7.395 14.905 1.00 80.88 73 ASN A C 1
ATOM 609 O O . ASN A 1 73 ? -6.693 8.313 15.708 1.00 80.88 73 ASN A O 1
ATOM 613 N N . LEU A 1 74 ? -7.983 6.680 14.855 1.00 77.19 74 LEU A N 1
ATOM 614 C CA . LEU A 1 74 ? -9.148 6.970 15.693 1.00 77.19 74 LEU A CA 1
ATOM 615 C C . LEU A 1 74 ? -9.089 6.261 17.050 1.00 77.19 74 LEU A C 1
ATOM 617 O O . LEU A 1 74 ? -9.816 6.632 17.970 1.00 77.19 74 LEU A O 1
ATOM 621 N N . VAL A 1 75 ? -8.205 5.269 17.190 1.00 76.75 75 VAL A N 1
ATOM 622 C CA . VAL A 1 75 ? -7.977 4.536 18.438 1.00 76.75 75 VAL A CA 1
ATOM 623 C C . VAL A 1 75 ? -6.479 4.433 18.716 1.00 76.75 75 VAL A C 1
ATOM 625 O O . VAL A 1 75 ? -5.733 3.809 17.958 1.00 76.75 75 VAL A O 1
ATOM 628 N N . THR A 1 76 ? -6.042 5.026 19.829 1.00 71.00 76 THR A N 1
ATOM 629 C CA . THR A 1 76 ? -4.650 4.998 20.296 1.00 71.00 76 THR A CA 1
ATOM 630 C C . THR A 1 76 ? -4.143 3.562 20.438 1.00 71.00 76 THR A C 1
ATOM 632 O O . THR A 1 76 ? -4.805 2.729 21.051 1.00 71.00 76 THR A O 1
ATOM 635 N N . GLY A 1 77 ? -2.955 3.281 19.896 1.00 67.12 77 GLY A N 1
ATOM 636 C CA . GLY A 1 77 ? -2.327 1.957 19.957 1.00 67.12 77 GLY A CA 1
ATOM 637 C C . GLY A 1 77 ? -2.703 1.011 18.814 1.00 67.12 77 GLY A C 1
ATOM 638 O O . GLY A 1 77 ? -2.149 -0.083 18.740 1.00 67.12 77 GLY A O 1
ATOM 639 N N . THR A 1 78 ? -3.584 1.422 17.896 1.00 68.06 78 THR A N 1
ATOM 640 C CA . THR A 1 78 ? -3.806 0.682 16.646 1.00 68.06 78 THR A CA 1
ATOM 641 C C . THR A 1 78 ? -2.639 0.945 15.700 1.00 68.06 78 THR A C 1
ATOM 643 O O . THR A 1 78 ? -2.433 2.081 15.282 1.00 68.06 78 THR A O 1
ATOM 646 N N . VAL A 1 79 ? -1.881 -0.097 15.350 1.00 70.62 79 VAL A N 1
ATOM 647 C CA . VAL A 1 79 ? -0.812 -0.015 14.345 1.00 70.62 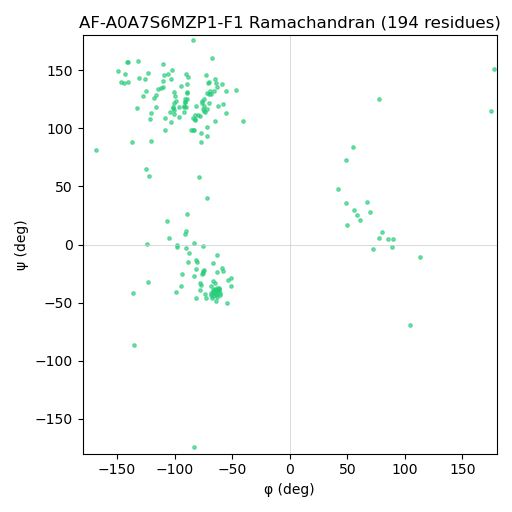79 VAL A CA 1
ATOM 648 C C . VAL A 1 79 ? -1.267 -0.751 13.093 1.00 70.62 79 VAL A C 1
ATOM 650 O O . VAL A 1 79 ? -1.338 -1.977 13.078 1.00 70.62 79 VAL A O 1
ATOM 653 N N . GLN A 1 80 ? -1.570 -0.009 12.028 1.00 84.38 80 GLN A N 1
ATOM 654 C CA . GLN A 1 80 ? -1.904 -0.601 10.736 1.00 84.38 80 GLN A CA 1
ATOM 655 C C . GLN A 1 80 ? -0.621 -0.879 9.942 1.00 84.38 80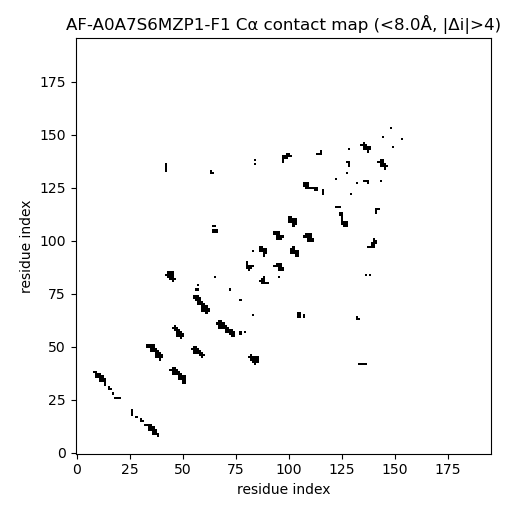 GLN A C 1
ATOM 657 O O . GLN A 1 80 ? -0.070 0.016 9.304 1.00 84.38 80 GLN A O 1
ATOM 662 N N . ARG A 1 81 ? -0.149 -2.130 9.978 1.00 85.00 81 ARG A N 1
ATOM 663 C CA . ARG A 1 81 ? 1.065 -2.561 9.257 1.00 85.00 81 ARG A CA 1
ATOM 664 C C . ARG A 1 81 ? 0.842 -2.783 7.766 1.00 85.00 81 ARG A C 1
ATOM 666 O O . ARG A 1 81 ? 1.696 -2.446 6.958 1.00 85.00 81 ARG A O 1
ATOM 673 N N . TYR A 1 82 ? -0.301 -3.350 7.396 1.00 86.50 82 TYR A N 1
ATOM 674 C CA . TYR A 1 82 ? -0.632 -3.632 6.000 1.00 86.50 82 TYR A CA 1
ATOM 675 C C . TYR A 1 82 ? -1.363 -2.443 5.402 1.00 86.50 82 TYR A C 1
ATOM 677 O O . TYR A 1 82 ? -2.395 -2.044 5.936 1.00 86.50 82 TYR A O 1
ATOM 685 N N . ILE A 1 83 ? -0.853 -1.874 4.317 1.00 88.44 83 ILE A N 1
ATOM 686 C CA . ILE A 1 83 ? -1.445 -0.664 3.743 1.00 88.44 83 ILE A CA 1
ATOM 687 C C . ILE A 1 83 ? -1.578 -0.747 2.226 1.00 88.44 83 ILE A C 1
ATOM 689 O O . ILE A 1 83 ? -2.633 -1.149 1.738 1.00 88.44 83 ILE A O 1
ATOM 693 N N . PHE A 1 84 ? -0.538 -0.384 1.480 1.00 90.12 84 PHE A N 1
ATOM 694 C CA . PHE A 1 84 ? -0.569 -0.288 0.029 1.00 90.12 84 PHE A CA 1
ATOM 695 C C . PHE A 1 84 ? -0.505 -1.671 -0.616 1.00 90.12 84 PHE A C 1
ATOM 697 O O . PHE A 1 84 ? 0.421 -2.437 -0.354 1.00 90.12 84 PHE A O 1
ATOM 704 N N . THR A 1 85 ? -1.488 -2.010 -1.458 1.00 89.38 85 THR A N 1
ATOM 705 C CA . THR A 1 85 ? -1.564 -3.311 -2.162 1.00 89.38 85 THR A CA 1
ATOM 706 C C . THR A 1 85 ? -1.369 -4.527 -1.237 1.00 89.38 85 THR A C 1
ATOM 708 O O . THR A 1 85 ? -0.743 -5.525 -1.597 1.00 89.38 85 THR A O 1
ATOM 711 N N . GLU A 1 86 ? -1.879 -4.416 -0.004 1.00 87.00 86 GLU A N 1
ATOM 712 C CA . GLU A 1 86 ? -1.766 -5.426 1.060 1.00 87.00 86 GLU A CA 1
ATOM 713 C C . GLU A 1 86 ? -0.331 -5.746 1.503 1.00 87.00 86 GLU A C 1
ATOM 715 O O . GLU A 1 86 ? -0.074 -6.800 2.091 1.00 87.00 86 GLU A O 1
ATOM 720 N N . LYS A 1 87 ? 0.619 -4.845 1.242 1.00 89.38 87 LYS A N 1
ATOM 721 C CA . LYS A 1 87 ? 2.004 -4.993 1.688 1.00 89.38 87 LYS A CA 1
ATOM 722 C C . LYS A 1 87 ? 2.217 -4.377 3.051 1.00 89.38 87 LYS A C 1
ATOM 724 O O . LYS A 1 87 ? 1.554 -3.415 3.442 1.00 89.38 87 LYS A O 1
ATOM 729 N N . GLU A 1 88 ? 3.118 -5.014 3.783 1.00 90.81 88 GLU A N 1
ATOM 730 C CA . GLU A 1 88 ? 3.540 -4.570 5.098 1.00 90.81 88 GLU A CA 1
ATOM 731 C C . GLU A 1 88 ? 4.494 -3.393 4.938 1.00 90.81 88 GLU A C 1
ATOM 733 O O . GLU A 1 88 ? 5.530 -3.539 4.286 1.00 90.81 88 GLU A O 1
ATOM 738 N N . ARG A 1 89 ? 4.139 -2.249 5.529 1.00 91.75 89 ARG A N 1
ATOM 739 C CA . ARG A 1 89 ? 5.041 -1.111 5.661 1.00 91.75 89 ARG A CA 1
ATOM 740 C C . ARG A 1 89 ? 5.790 -1.215 6.971 1.00 91.75 89 ARG A C 1
ATOM 742 O O . ARG A 1 89 ? 5.180 -1.231 8.043 1.00 91.75 89 ARG A O 1
ATOM 749 N N . ASP A 1 90 ? 7.108 -1.228 6.873 1.00 91.25 90 ASP A N 1
ATOM 750 C CA . ASP A 1 90 ? 7.964 -1.098 8.037 1.00 91.25 90 ASP A CA 1
ATOM 751 C C . ASP A 1 90 ? 7.874 0.328 8.601 1.00 91.25 90 ASP A C 1
ATOM 753 O O . ASP A 1 90 ? 8.012 1.317 7.880 1.00 91.25 90 ASP A O 1
ATOM 757 N N . THR A 1 91 ? 7.629 0.439 9.905 1.00 87.62 91 THR A N 1
ATOM 758 C CA . THR A 1 91 ? 7.485 1.726 10.593 1.00 87.62 91 THR A CA 1
ATOM 759 C C . THR A 1 91 ? 8.813 2.446 10.802 1.00 87.62 91 THR A C 1
ATOM 761 O O . THR A 1 91 ? 8.797 3.657 11.005 1.00 87.62 91 THR A O 1
ATOM 764 N N . GLU A 1 92 ? 9.942 1.728 10.790 1.00 88.88 92 GLU A N 1
ATOM 765 C CA . GLU A 1 92 ? 11.264 2.335 10.983 1.00 88.88 92 GLU A CA 1
ATOM 766 C C . GLU A 1 92 ? 11.791 2.958 9.686 1.00 88.88 92 GLU A C 1
ATOM 768 O O . GLU A 1 92 ? 12.245 4.102 9.689 1.00 88.88 92 GLU A O 1
ATOM 773 N N . THR A 1 93 ? 11.691 2.233 8.569 1.00 90.81 93 THR A N 1
ATOM 774 C CA . THR A 1 93 ? 12.186 2.704 7.264 1.00 90.81 93 THR A CA 1
ATOM 775 C C . THR A 1 93 ? 11.136 3.405 6.406 1.00 90.81 93 THR A C 1
ATOM 777 O O . THR A 1 93 ? 11.491 4.208 5.548 1.00 90.81 93 THR A O 1
ATOM 780 N N . GLY A 1 94 ? 9.849 3.112 6.607 1.00 90.88 94 GLY A N 1
ATOM 781 C CA . GLY A 1 94 ? 8.772 3.574 5.731 1.00 90.88 94 GLY A CA 1
ATOM 782 C C . GLY A 1 94 ? 8.658 2.795 4.416 1.00 90.88 94 GLY A C 1
ATOM 783 O O . GLY A 1 94 ? 7.840 3.163 3.573 1.00 90.88 94 GLY A O 1
ATOM 784 N N . TYR A 1 95 ? 9.436 1.724 4.236 1.00 95.06 95 TYR A N 1
ATOM 785 C CA . TYR A 1 95 ? 9.402 0.904 3.028 1.00 95.06 95 TYR A CA 1
ATOM 786 C C . TYR A 1 95 ? 8.370 -0.212 3.113 1.00 95.06 95 TYR A C 1
ATOM 788 O O . TYR A 1 95 ? 8.168 -0.832 4.158 1.00 95.06 95 TYR A O 1
ATOM 796 N N . ASP A 1 96 ? 7.752 -0.501 1.973 1.00 94.50 96 ASP A N 1
ATOM 797 C CA . ASP A 1 96 ? 6.843 -1.627 1.822 1.00 94.50 96 ASP A CA 1
ATOM 798 C C . ASP A 1 96 ? 7.618 -2.879 1.410 1.00 94.50 96 ASP A C 1
ATOM 800 O O . ASP A 1 96 ? 8.393 -2.865 0.445 1.00 94.50 96 ASP A O 1
ATOM 804 N N . TYR A 1 97 ? 7.387 -3.986 2.111 1.00 93.50 97 TYR A N 1
ATOM 805 C CA . TYR A 1 97 ? 7.988 -5.269 1.772 1.00 93.50 97 TYR A CA 1
ATOM 806 C C . TYR A 1 97 ? 7.087 -6.075 0.831 1.00 93.50 97 TYR A C 1
ATOM 808 O O . TYR A 1 97 ? 6.006 -6.539 1.205 1.00 93.50 97 TYR A O 1
ATOM 816 N N . PHE A 1 98 ? 7.560 -6.280 -0.399 1.00 90.94 98 PHE A N 1
ATOM 817 C CA . PHE A 1 98 ? 6.828 -6.994 -1.449 1.00 90.94 98 PHE A CA 1
ATOM 818 C C . PHE A 1 98 ? 7.235 -8.469 -1.592 1.00 90.94 98 PHE A C 1
ATOM 820 O O . PHE A 1 98 ? 6.645 -9.190 -2.389 1.00 90.94 98 PHE A O 1
ATOM 827 N N . GLY A 1 99 ? 8.206 -8.940 -0.805 1.00 90.38 99 GLY A N 1
ATOM 828 C CA . GLY A 1 99 ? 8.760 -10.292 -0.895 1.00 90.38 99 GLY A CA 1
ATOM 829 C C . GLY A 1 99 ? 10.136 -10.285 -1.551 1.00 90.38 99 GLY A C 1
ATOM 830 O O . GLY A 1 99 ? 11.144 -10.504 -0.876 1.00 90.38 99 GLY A O 1
ATOM 831 N N . ALA A 1 100 ? 10.203 -9.992 -2.850 1.00 89.62 100 ALA A N 1
ATOM 832 C CA . ALA A 1 100 ? 11.481 -9.932 -3.563 1.00 89.62 100 ALA A CA 1
ATOM 833 C C . ALA A 1 100 ? 12.211 -8.586 -3.416 1.00 89.62 100 ALA A C 1
ATOM 835 O O . ALA A 1 100 ? 13.438 -8.534 -3.526 1.00 89.62 100 ALA A O 1
ATOM 836 N N . ARG A 1 101 ? 11.474 -7.493 -3.181 1.00 94.38 101 ARG A N 1
ATOM 837 C CA . ARG A 1 101 ? 12.013 -6.127 -3.141 1.00 94.38 101 ARG A CA 1
ATOM 838 C C . ARG A 1 101 ? 11.377 -5.288 -2.035 1.00 94.38 101 ARG A C 1
ATOM 840 O O . ARG A 1 101 ? 10.258 -5.559 -1.598 1.00 94.38 101 ARG A O 1
ATOM 847 N N . PHE A 1 102 ? 12.107 -4.251 -1.630 1.00 95.75 102 PHE A N 1
ATOM 848 C CA . PHE A 1 102 ? 11.584 -3.145 -0.832 1.00 95.75 102 PHE A CA 1
ATOM 849 C C . PHE A 1 102 ? 11.176 -2.002 -1.757 1.00 95.75 102 PHE A C 1
ATOM 851 O O . PHE A 1 102 ? 11.905 -1.671 -2.699 1.00 95.75 102 PHE A O 1
ATOM 858 N N . TYR A 1 103 ? 10.016 -1.421 -1.485 1.00 96.88 103 TYR A N 1
ATOM 859 C CA . TYR A 1 103 ? 9.437 -0.329 -2.251 1.00 96.88 103 TYR A CA 1
ATOM 860 C C . TYR A 1 103 ? 9.370 0.941 -1.411 1.00 96.88 103 TYR A C 1
ATOM 862 O O . TYR A 1 103 ? 8.931 0.910 -0.262 1.00 96.88 103 TYR A O 1
ATOM 870 N N . ASP A 1 104 ? 9.788 2.050 -2.008 1.00 96.44 104 ASP A N 1
ATOM 871 C CA . ASP A 1 104 ? 9.655 3.378 -1.433 1.00 96.44 104 ASP A CA 1
ATOM 872 C C . ASP A 1 104 ? 8.454 4.076 -2.073 1.00 96.44 104 ASP A C 1
ATOM 874 O O . ASP A 1 104 ? 8.452 4.387 -3.270 1.00 96.44 104 ASP A O 1
ATOM 878 N N . SER A 1 105 ? 7.421 4.299 -1.262 1.00 94.88 105 SER A N 1
ATOM 879 C CA . SER A 1 105 ? 6.179 4.921 -1.708 1.00 94.88 105 SER A CA 1
ATOM 880 C C . SER A 1 105 ? 6.275 6.431 -1.916 1.00 94.88 105 SER A C 1
ATOM 882 O O . SER A 1 105 ? 5.483 6.961 -2.689 1.00 94.88 105 SER A O 1
ATOM 884 N N . ASP A 1 106 ? 7.216 7.102 -1.241 1.00 94.19 106 ASP A N 1
ATOM 885 C CA . ASP A 1 106 ? 7.467 8.545 -1.389 1.00 94.19 106 ASP A CA 1
ATOM 886 C C . ASP A 1 106 ? 8.156 8.803 -2.741 1.00 94.19 106 ASP A C 1
ATOM 888 O O . ASP A 1 106 ? 7.714 9.607 -3.563 1.00 94.19 106 ASP A O 1
ATOM 892 N N . LEU A 1 107 ? 9.169 7.992 -3.069 1.00 94.81 107 LEU A N 1
ATOM 893 C CA . LEU A 1 107 ? 9.827 8.053 -4.381 1.00 94.81 107 LEU A CA 1
ATOM 894 C C . LEU A 1 107 ? 9.010 7.412 -5.514 1.00 94.81 107 LEU A C 1
ATOM 896 O O . LEU A 1 107 ? 9.221 7.724 -6.693 1.00 94.81 107 LEU A O 1
ATOM 900 N N . GLY A 1 108 ? 8.128 6.469 -5.190 1.00 95.12 108 GLY A N 1
ATOM 901 C CA . GLY A 1 108 ? 7.406 5.658 -6.167 1.00 95.12 108 GLY A CA 1
ATOM 902 C C . GLY A 1 108 ? 8.318 4.701 -6.944 1.00 95.12 108 GLY A C 1
ATOM 903 O O . GLY A 1 108 ? 8.166 4.536 -8.165 1.00 95.12 108 GLY A O 1
ATOM 904 N N . ARG A 1 109 ? 9.333 4.131 -6.278 1.00 96.00 109 ARG A N 1
ATOM 905 C CA . ARG A 1 109 ? 10.401 3.319 -6.894 1.00 96.00 109 ARG A CA 1
ATOM 906 C C . ARG A 1 109 ? 10.801 2.132 -6.023 1.00 96.00 109 ARG A C 1
ATOM 908 O O . ARG A 1 109 ? 10.641 2.142 -4.808 1.00 96.00 109 ARG A O 1
ATOM 915 N N . TRP A 1 110 ? 11.378 1.116 -6.659 1.00 96.50 110 TRP A N 1
ATOM 916 C CA . TRP A 1 110 ? 12.050 0.034 -5.939 1.00 96.50 110 TRP A CA 1
ATOM 917 C C . TRP A 1 110 ? 13.380 0.506 -5.356 1.00 96.50 110 TRP A C 1
ATOM 919 O O . TRP A 1 110 ? 14.104 1.271 -5.991 1.00 96.50 110 TRP A O 1
ATOM 929 N N . MET A 1 111 ? 13.738 -0.023 -4.187 1.00 95.56 111 MET A N 1
ATOM 930 C CA . MET A 1 111 ? 15.032 0.232 -3.543 1.00 95.56 111 MET A CA 1
ATOM 931 C C . MET A 1 111 ? 16.163 -0.635 -4.108 1.00 95.56 111 MET A C 1
ATOM 933 O O . MET A 1 111 ? 17.341 -0.370 -3.872 1.00 95.56 111 MET A O 1
ATOM 937 N N . THR A 1 112 ? 15.818 -1.672 -4.872 1.00 94.19 112 THR A N 1
ATOM 938 C CA . THR A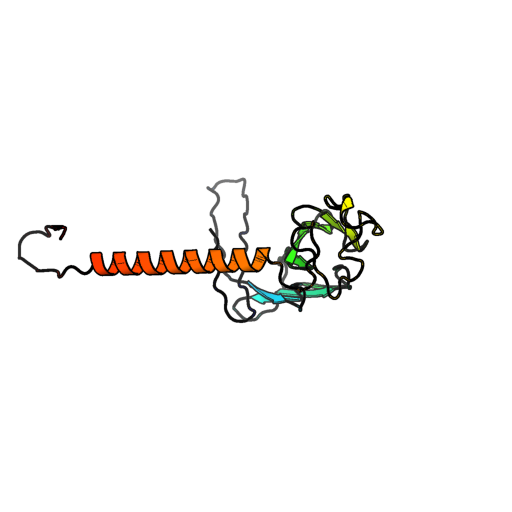 1 112 ? 16.757 -2.605 -5.500 1.00 94.19 112 THR A CA 1
ATOM 939 C C . THR A 1 112 ? 16.421 -2.817 -6.977 1.00 94.19 112 THR A C 1
ATOM 941 O O . THR A 1 112 ? 15.302 -2.566 -7.424 1.00 94.19 112 THR A O 1
ATOM 944 N N . VAL A 1 113 ? 17.421 -3.257 -7.745 1.00 93.31 113 VAL A N 1
ATOM 945 C CA . VAL A 1 113 ? 17.291 -3.576 -9.177 1.00 93.31 113 VAL A CA 1
ATOM 946 C C . VAL A 1 113 ? 16.309 -4.733 -9.372 1.00 93.31 113 VAL A C 1
ATOM 948 O O . VAL A 1 113 ? 16.391 -5.732 -8.659 1.00 93.31 113 VAL A O 1
ATOM 951 N N . ASP A 1 114 ? 15.411 -4.609 -10.354 1.00 91.12 114 ASP A N 1
ATOM 952 C CA . ASP A 1 114 ? 14.490 -5.675 -10.753 1.00 91.12 114 ASP A CA 1
ATOM 953 C C . ASP A 1 114 ? 15.239 -6.956 -11.171 1.00 91.12 114 ASP A C 1
ATOM 955 O O . ASP A 1 114 ? 16.006 -6.917 -12.141 1.00 91.12 114 ASP A O 1
ATOM 959 N N . PRO A 1 115 ? 14.997 -8.109 -10.515 1.00 88.12 115 PRO A N 1
ATOM 960 C CA . PRO A 1 115 ? 15.567 -9.394 -10.928 1.00 88.12 115 PRO A CA 1
ATOM 961 C C . PRO A 1 115 ? 15.210 -9.800 -12.366 1.00 88.12 115 PRO A C 1
ATOM 963 O O . PRO A 1 115 ? 15.901 -10.614 -12.973 1.00 88.12 115 PRO A O 1
ATOM 966 N N . LEU A 1 116 ? 14.120 -9.256 -12.909 1.00 88.62 116 LEU A N 1
ATOM 967 C CA . LEU A 1 116 ? 13.612 -9.499 -14.253 1.00 88.62 116 LEU A CA 1
ATOM 968 C C . LEU A 1 116 ? 13.843 -8.310 -15.197 1.00 88.62 116 LEU A C 1
ATOM 970 O O . LEU A 1 116 ? 13.184 -8.243 -16.235 1.00 88.62 116 LEU A O 1
ATOM 974 N N . MET A 1 117 ? 14.783 -7.403 -14.895 1.00 90.25 117 MET A N 1
ATOM 975 C CA . MET A 1 117 ? 15.057 -6.225 -15.735 1.00 90.25 117 MET A CA 1
ATOM 976 C C . MET A 1 117 ? 15.286 -6.564 -17.218 1.00 90.25 117 MET A C 1
ATOM 978 O O . MET A 1 117 ? 14.817 -5.838 -18.093 1.00 90.25 117 MET A O 1
ATOM 982 N N . ASP A 1 118 ? 15.918 -7.704 -17.511 1.00 88.88 118 ASP A N 1
ATOM 983 C CA . ASP A 1 118 ? 16.197 -8.155 -18.881 1.00 88.88 118 ASP A CA 1
ATOM 984 C C . ASP A 1 118 ? 14.922 -8.427 -19.697 1.00 88.88 118 ASP A C 1
ATOM 986 O O . ASP A 1 118 ? 14.943 -8.373 -20.927 1.00 88.88 118 ASP A O 1
ATOM 990 N N . LYS A 1 119 ? 13.792 -8.702 -19.029 1.00 86.88 119 LYS A N 1
ATOM 991 C CA . LYS A 1 119 ? 12.488 -8.913 -19.676 1.00 86.88 119 LYS A CA 1
ATOM 992 C C . LYS A 1 119 ? 11.785 -7.609 -20.048 1.00 86.88 119 LYS A C 1
ATOM 994 O O . LYS A 1 119 ? 10.850 -7.648 -20.844 1.00 86.88 119 LYS A O 1
ATOM 999 N N . TYR A 1 120 ? 12.230 -6.473 -19.512 1.00 85.62 120 TYR A N 1
ATOM 1000 C CA . TYR A 1 120 ? 11.616 -5.162 -19.727 1.00 85.62 120 TYR A CA 1
ATOM 1001 C C . TYR A 1 120 ? 12.613 -4.158 -20.331 1.00 85.62 120 TYR A C 1
ATOM 1003 O O . TYR A 1 120 ? 12.855 -3.093 -19.750 1.00 85.62 120 TYR A O 1
ATOM 1011 N N . PRO A 1 121 ? 13.194 -4.452 -21.513 1.00 83.00 121 PRO A N 1
ATOM 1012 C CA . PRO A 1 121 ? 14.123 -3.538 -22.160 1.00 83.00 121 PRO A CA 1
ATOM 1013 C C . PRO A 1 121 ? 13.405 -2.224 -22.499 1.00 83.00 121 PRO A C 1
ATOM 1015 O O . PRO A 1 121 ? 12.423 -2.209 -23.238 1.00 83.00 121 PRO A O 1
ATOM 1018 N N . GLY A 1 122 ? 13.888 -1.114 -21.938 1.00 87.69 122 GLY A N 1
ATOM 1019 C CA . GLY A 1 122 ? 13.303 0.223 -22.112 1.00 87.69 122 GLY A CA 1
ATOM 1020 C C . GLY A 1 122 ? 12.688 0.819 -20.844 1.00 87.69 122 GLY A C 1
ATOM 1021 O O . GLY A 1 122 ? 12.415 2.018 -20.817 1.00 87.69 122 GLY A O 1
ATOM 1022 N N . TRP A 1 123 ? 12.539 0.028 -19.781 1.00 90.06 123 TRP A N 1
ATOM 1023 C CA . TRP A 1 123 ? 12.145 0.521 -18.464 1.00 90.06 123 TRP A CA 1
ATOM 1024 C C . TRP A 1 123 ? 13.347 0.618 -17.528 1.00 90.06 123 TRP A C 1
ATOM 1026 O O . TRP A 1 123 ? 14.317 -0.129 -17.640 1.00 90.06 123 TRP A O 1
ATOM 1036 N N . SER A 1 124 ? 13.290 1.568 -16.593 1.00 93.31 124 SER A N 1
ATOM 1037 C CA . SER A 1 124 ? 14.279 1.636 -15.516 1.00 93.31 124 SER A CA 1
ATOM 1038 C C . SER A 1 124 ? 14.172 0.380 -14.642 1.00 93.31 124 SER A C 1
ATOM 1040 O O . SER A 1 124 ? 13.051 0.011 -14.290 1.00 93.31 124 SER A O 1
ATOM 1042 N N . PRO A 1 125 ? 15.292 -0.227 -14.202 1.00 93.44 125 PRO A N 1
ATOM 1043 C CA . PRO A 1 125 ? 15.265 -1.380 -13.298 1.00 93.44 125 PRO A CA 1
ATOM 1044 C C . PRO A 1 125 ? 14.660 -1.072 -11.918 1.00 93.44 125 PRO A C 1
ATOM 1046 O O . PRO A 1 125 ? 14.439 -1.986 -11.132 1.00 93.44 125 PRO A O 1
ATOM 1049 N N . TYR A 1 126 ? 14.400 0.201 -11.612 1.00 95.12 126 TYR A N 1
ATOM 1050 C CA . TYR A 1 126 ? 13.777 0.654 -10.365 1.00 95.12 126 TYR A CA 1
ATOM 1051 C C . TYR A 1 126 ? 12.310 1.069 -10.543 1.00 95.12 126 TYR A C 1
ATOM 1053 O O . TYR A 1 126 ? 11.695 1.621 -9.631 1.00 95.12 126 TYR A O 1
ATOM 1061 N N . ASN A 1 127 ? 11.744 0.873 -11.734 1.00 93.56 127 ASN A N 1
ATOM 1062 C CA . ASN A 1 127 ? 10.383 1.276 -12.049 1.00 93.56 127 ASN A CA 1
ATOM 1063 C C . ASN A 1 127 ? 9.344 0.423 -11.304 1.00 93.56 127 ASN A C 1
ATOM 1065 O O . ASN A 1 127 ? 9.390 -0.803 -11.354 1.00 93.56 127 ASN A O 1
ATOM 1069 N N . TYR A 1 128 ? 8.364 1.084 -10.688 1.00 92.75 128 TYR A N 1
ATOM 1070 C CA . TYR A 1 128 ? 7.179 0.423 -10.156 1.00 92.75 128 TYR A CA 1
ATOM 1071 C C . TYR A 1 128 ? 6.089 0.349 -11.232 1.00 92.75 128 TYR A C 1
ATOM 1073 O O . TYR A 1 128 ? 5.718 1.373 -11.814 1.00 92.75 128 TYR A O 1
ATOM 1081 N N . VAL A 1 129 ? 5.602 -0.867 -11.502 1.00 92.44 129 VAL A N 1
ATOM 1082 C CA . VAL A 1 129 ? 4.417 -1.191 -12.323 1.00 92.44 129 VAL A CA 1
ATOM 1083 C C . VAL A 1 129 ? 4.257 -0.383 -13.620 1.00 92.44 129 VAL A C 1
ATOM 1085 O O . VAL A 1 129 ? 3.197 0.165 -13.914 1.00 92.44 129 VAL A O 1
ATOM 1088 N N . MET A 1 130 ? 5.327 -0.260 -14.409 1.00 91.44 130 MET A N 1
ATOM 1089 C CA . MET A 1 130 ? 5.337 0.483 -15.682 1.00 91.44 130 MET A CA 1
ATOM 1090 C C . MET A 1 130 ? 4.882 1.950 -15.541 1.00 91.44 130 MET A C 1
ATOM 1092 O O . MET A 1 130 ? 4.333 2.536 -16.471 1.00 91.44 130 MET A O 1
ATOM 1096 N N . ASN A 1 131 ? 5.112 2.559 -14.367 1.00 92.56 131 ASN A N 1
ATOM 1097 C CA . ASN A 1 131 ? 4.648 3.904 -13.995 1.00 92.56 131 ASN A CA 1
ATOM 1098 C C . ASN A 1 131 ? 3.112 4.079 -14.045 1.00 92.56 131 ASN A C 1
ATOM 1100 O O . ASN A 1 131 ? 2.635 5.205 -14.196 1.00 92.56 131 ASN A O 1
ATOM 1104 N N . ASN A 1 132 ? 2.328 3.004 -13.903 1.00 93.00 132 ASN A N 1
ATOM 1105 C CA . ASN A 1 132 ? 0.864 3.079 -13.867 1.00 93.00 132 ASN A CA 1
ATOM 1106 C C . ASN A 1 132 ? 0.260 2.424 -12.604 1.00 93.00 132 ASN A C 1
ATOM 1108 O O . ASN A 1 132 ? -0.471 1.434 -12.700 1.00 93.00 132 ASN A O 1
ATOM 1112 N N . PRO A 1 133 ? 0.529 2.980 -11.408 1.00 92.88 133 PRO A N 1
ATOM 1113 C CA . PRO A 1 133 ? 0.118 2.384 -10.135 1.00 92.88 133 PRO A CA 1
ATOM 1114 C C . PRO A 1 133 ? -1.373 2.546 -9.816 1.00 92.88 133 PRO A C 1
ATOM 1116 O O . PRO A 1 133 ? -1.832 2.068 -8.790 1.00 92.88 133 PRO A O 1
ATOM 1119 N N . LEU A 1 134 ? -2.146 3.212 -10.681 1.00 90.44 134 LEU A N 1
ATOM 1120 C CA . LEU A 1 134 ? -3.602 3.322 -10.537 1.00 90.44 134 LEU A CA 1
ATOM 1121 C C . LEU A 1 134 ? -4.344 2.086 -11.057 1.00 90.44 134 LEU A C 1
ATOM 1123 O O . LEU A 1 134 ? -5.506 1.877 -10.708 1.00 90.44 134 LEU A O 1
ATOM 1127 N N . VAL A 1 135 ? -3.695 1.306 -11.921 1.00 89.12 135 VAL A N 1
ATOM 1128 C CA . VAL A 1 135 ? -4.301 0.158 -12.610 1.00 89.12 135 VAL A CA 1
ATOM 1129 C C . VAL A 1 135 ? -3.524 -1.127 -12.340 1.00 89.12 135 VAL A C 1
ATOM 1131 O O . VAL A 1 135 ? -4.121 -2.197 -12.297 1.00 89.12 135 VAL A O 1
ATOM 1134 N N . LEU A 1 136 ? -2.206 -1.026 -12.163 1.00 90.94 136 LEU A N 1
ATOM 1135 C CA . LEU A 1 136 ? -1.302 -2.166 -12.084 1.00 90.94 136 LEU A CA 1
ATOM 1136 C C . LEU A 1 136 ? -0.770 -2.363 -10.661 1.00 90.94 136 LEU A C 1
ATOM 1138 O O . LEU A 1 136 ? -0.512 -1.398 -9.942 1.00 90.94 136 LEU A O 1
ATOM 1142 N N . VAL A 1 137 ? -0.557 -3.626 -10.288 1.00 90.06 137 VAL A N 1
ATOM 1143 C CA . VAL A 1 137 ? 0.013 -4.042 -8.996 1.00 90.06 137 VAL A CA 1
ATOM 1144 C C . VAL A 1 137 ? 1.124 -5.052 -9.254 1.00 90.06 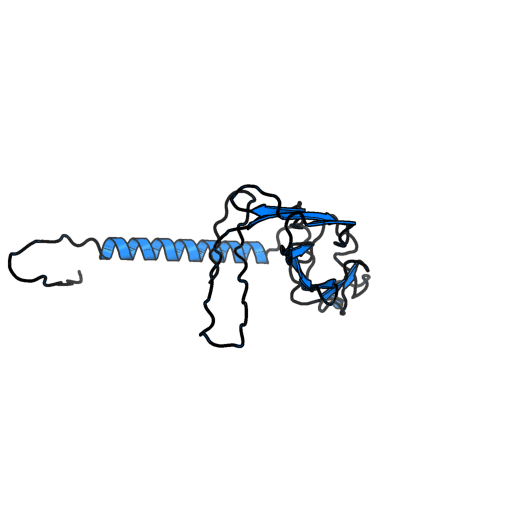137 VAL A C 1
ATOM 1146 O O . VAL A 1 137 ? 1.000 -5.884 -10.147 1.00 90.06 137 VAL A O 1
ATOM 1149 N N . ASP A 1 138 ? 2.198 -5.009 -8.470 1.00 90.19 138 ASP A N 1
ATOM 1150 C CA . ASP A 1 138 ? 3.214 -6.067 -8.429 1.00 90.19 138 ASP A CA 1
ATOM 1151 C C . ASP A 1 138 ? 2.991 -6.905 -7.151 1.00 90.19 138 ASP A C 1
ATOM 1153 O O . ASP A 1 138 ? 3.245 -6.407 -6.058 1.00 90.19 138 ASP A O 1
ATOM 1157 N N . PRO A 1 139 ? 2.446 -8.134 -7.213 1.00 87.25 139 PRO A N 1
ATOM 1158 C CA . PRO A 1 139 ? 2.103 -8.889 -6.008 1.00 87.25 139 PRO A CA 1
ATOM 1159 C C . PRO A 1 139 ? 3.299 -9.501 -5.279 1.00 87.25 139 PRO A C 1
ATOM 1161 O O . PRO A 1 139 ? 3.162 -9.824 -4.100 1.00 87.25 139 PRO A O 1
ATOM 1164 N N . ASP A 1 140 ? 4.427 -9.724 -5.947 1.00 85.50 140 ASP A N 1
ATOM 1165 C CA . ASP A 1 140 ? 5.586 -10.433 -5.385 1.00 85.50 140 ASP A CA 1
ATOM 1166 C C . ASP A 1 140 ? 6.884 -9.615 -5.434 1.00 85.50 140 ASP A C 1
ATOM 1168 O O . ASP A 1 140 ? 7.941 -10.065 -4.977 1.00 85.50 140 ASP A O 1
ATOM 1172 N N . GLY A 1 141 ? 6.804 -8.392 -5.954 1.00 86.31 141 GLY A N 1
ATOM 1173 C CA . GLY A 1 141 ? 7.957 -7.549 -6.203 1.00 86.31 141 GLY A CA 1
ATOM 1174 C C . GLY A 1 141 ? 8.814 -8.093 -7.339 1.00 86.31 141 GLY A C 1
ATOM 1175 O O . GLY A 1 141 ? 10.019 -7.871 -7.315 1.00 86.31 141 GLY A O 1
ATOM 1176 N N . MET A 1 142 ? 8.255 -8.823 -8.302 1.00 85.94 142 MET A N 1
ATOM 1177 C CA . MET A 1 142 ? 8.972 -9.300 -9.489 1.00 85.94 142 MET A CA 1
ATOM 1178 C C . MET A 1 142 ? 8.159 -9.111 -10.764 1.00 85.94 142 MET A C 1
ATOM 1180 O O . MET A 1 142 ? 8.726 -8.776 -11.807 1.00 85.94 142 MET A O 1
ATOM 1184 N N . ARG A 1 143 ? 6.851 -9.384 -10.731 1.00 83.88 143 ARG A N 1
ATOM 1185 C CA . ARG A 1 143 ? 6.009 -9.363 -11.930 1.00 83.88 143 ARG A CA 1
ATOM 1186 C C . ARG A 1 143 ? 4.787 -8.491 -11.718 1.00 83.88 143 ARG A C 1
ATOM 1188 O O . ARG A 1 143 ? 4.004 -8.675 -10.796 1.00 83.88 143 ARG A O 1
ATOM 1195 N N . VAL A 1 144 ? 4.596 -7.574 -12.657 1.00 81.44 144 VAL A N 1
ATOM 1196 C CA . VAL A 1 144 ? 3.396 -6.750 -12.719 1.00 81.44 144 VAL A CA 1
ATOM 1197 C C . VAL A 1 144 ? 2.218 -7.628 -13.132 1.00 81.44 144 VAL A C 1
ATOM 1199 O O . VAL A 1 144 ? 2.243 -8.212 -14.213 1.00 81.44 144 VAL A O 1
ATOM 1202 N N . ASN A 1 145 ? 1.188 -7.686 -12.291 1.00 73.88 145 ASN A N 1
ATOM 1203 C CA . ASN A 1 145 ? -0.117 -8.209 -12.665 1.00 73.88 145 ASN A CA 1
ATOM 1204 C C . ASN A 1 145 ? -0.886 -7.114 -13.404 1.00 73.88 145 ASN A C 1
ATOM 1206 O O . ASN A 1 145 ? -1.187 -6.061 -12.840 1.00 73.88 145 ASN A O 1
ATOM 1210 N N . ASP A 1 146 ? -1.239 -7.377 -14.660 1.00 55.94 146 ASP A N 1
ATOM 1211 C CA . ASP A 1 146 ? -2.012 -6.470 -15.515 1.00 55.94 146 ASP A CA 1
ATOM 1212 C C . ASP A 1 146 ? -3.534 -6.670 -15.421 1.00 55.94 146 ASP A C 1
ATOM 1214 O O . ASP A 1 146 ? -4.297 -6.133 -16.223 1.00 55.94 146 ASP A O 1
ATOM 1218 N N . GLY A 1 147 ? -4.000 -7.436 -14.430 1.00 49.59 147 GLY A N 1
ATOM 1219 C CA . GLY A 1 147 ? -5.410 -7.811 -14.299 1.00 49.59 147 GLY A CA 1
ATOM 1220 C C . GLY A 1 147 ? -5.869 -8.843 -15.339 1.00 49.59 147 GLY A C 1
ATOM 1221 O O . GLY A 1 147 ? -6.995 -9.336 -15.250 1.00 49.59 147 GLY A O 1
ATOM 1222 N N . GLY A 1 148 ? -5.009 -9.232 -16.286 1.00 41.09 148 GLY A N 1
ATOM 1223 C CA . GLY A 1 148 ? -5.180 -10.403 -17.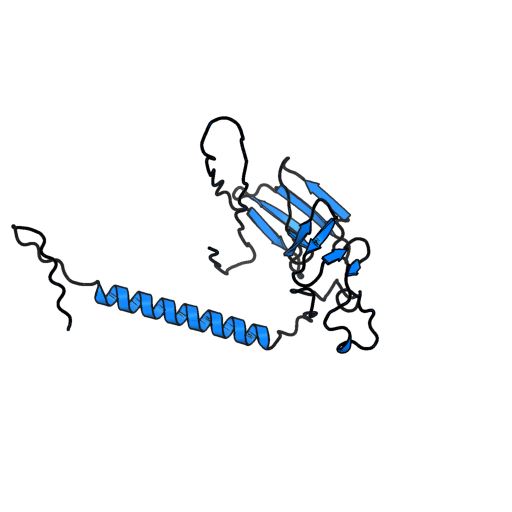130 1.00 41.09 148 GLY A CA 1
ATOM 1224 C C . GLY A 1 148 ? -4.664 -11.620 -16.383 1.00 41.09 148 GLY A C 1
ATOM 1225 O O . GLY A 1 148 ? -3.466 -11.852 -16.336 1.00 41.09 148 GLY A O 1
ATOM 1226 N N . GLY A 1 149 ? -5.570 -12.378 -15.758 1.00 40.34 149 GLY A N 1
ATOM 1227 C CA . GLY A 1 149 ? -5.239 -13.532 -14.921 1.00 40.34 149 GLY A CA 1
ATOM 1228 C C . GLY A 1 149 ? -4.117 -14.400 -15.495 1.00 40.34 149 GLY A C 1
ATOM 1229 O O . GLY A 1 149 ? -4.329 -15.159 -16.448 1.00 40.34 149 GLY A O 1
ATOM 1230 N N . ASP A 1 150 ? -2.948 -14.291 -14.862 1.00 48.31 150 ASP A N 1
ATOM 1231 C CA . ASP A 1 150 ? -1.793 -15.139 -15.101 1.00 48.31 150 ASP A CA 1
ATOM 1232 C C . ASP A 1 150 ? -2.238 -16.604 -15.134 1.00 48.31 150 ASP A C 1
ATOM 1234 O O . ASP A 1 150 ? -2.975 -17.081 -14.265 1.00 48.31 150 ASP A O 1
ATOM 1238 N N . GLU A 1 151 ? -1.778 -17.345 -16.138 1.00 51.53 151 GLU A N 1
ATOM 1239 C CA . GLU A 1 151 ? -1.975 -18.796 -16.242 1.00 51.53 151 GLU A CA 1
ATOM 1240 C C . GLU A 1 151 ? -1.553 -19.532 -14.954 1.00 51.53 151 GLU A C 1
ATOM 1242 O O . GLU A 1 151 ? -2.188 -20.510 -14.565 1.00 51.53 151 GLU A O 1
ATOM 1247 N N . ASP A 1 152 ? -0.590 -18.972 -14.216 1.00 54.06 152 ASP A N 1
ATOM 1248 C CA . ASP A 1 152 ? -0.131 -19.450 -12.907 1.00 54.06 152 ASP A CA 1
ATOM 1249 C C . ASP A 1 152 ? -1.216 -19.361 -11.811 1.00 54.06 152 ASP A C 1
ATOM 1251 O O . ASP A 1 152 ? -1.315 -20.226 -10.938 1.00 54.06 152 ASP A O 1
ATOM 1255 N N . ASN A 1 153 ? -2.105 -18.363 -11.869 1.00 53.31 153 ASN A N 1
ATOM 1256 C CA . ASN A 1 153 ? -3.190 -18.223 -10.896 1.00 53.31 153 ASN A CA 1
ATOM 1257 C C . ASN A 1 153 ? -4.330 -19.219 -11.171 1.00 53.31 153 ASN A C 1
ATOM 1259 O O . ASN A 1 153 ? -4.889 -19.797 -10.239 1.00 53.31 153 ASN A O 1
ATOM 1263 N N . ARG A 1 154 ? -4.606 -19.516 -12.453 1.00 51.47 154 ARG A N 1
ATOM 1264 C CA . ARG A 1 154 ? -5.557 -20.574 -12.847 1.00 51.47 154 ARG A CA 1
ATOM 1265 C C . ARG A 1 154 ? -5.113 -21.949 -12.353 1.00 51.47 154 ARG A C 1
ATOM 1267 O O . ARG A 1 154 ? -5.953 -22.731 -11.910 1.00 51.47 154 ARG A O 1
ATOM 1274 N N . ASP A 1 155 ? -3.820 -22.247 -12.396 1.00 57.16 155 ASP A N 1
ATOM 1275 C CA . ASP A 1 155 ? -3.306 -23.538 -11.938 1.00 57.16 155 ASP A CA 1
ATOM 1276 C C . ASP A 1 155 ? -3.216 -23.620 -10.405 1.00 57.16 155 ASP A C 1
ATOM 1278 O O . ASP A 1 155 ? -3.528 -24.664 -9.827 1.00 57.16 155 ASP A O 1
ATOM 1282 N N . LYS A 1 156 ? -2.926 -22.510 -9.709 1.00 57.41 156 LYS A N 1
ATOM 1283 C CA . LYS A 1 156 ? -3.024 -22.424 -8.238 1.00 57.41 156 LYS A CA 1
ATOM 1284 C C . LYS A 1 156 ? -4.460 -22.592 -7.733 1.00 57.41 156 LYS A C 1
ATOM 1286 O O . LYS A 1 156 ? -4.681 -23.348 -6.785 1.00 57.41 156 LYS A O 1
ATOM 1291 N N . GLU A 1 157 ? -5.444 -21.955 -8.369 1.00 58.78 157 GLU A N 1
ATOM 1292 C CA . GLU A 1 157 ? -6.861 -22.100 -8.004 1.00 58.78 157 GLU A CA 1
ATOM 1293 C C . GLU A 1 157 ? -7.400 -23.506 -8.284 1.00 58.78 157 GLU A C 1
ATOM 1295 O O . GLU A 1 157 ? -8.098 -24.077 -7.438 1.00 58.78 157 GLU A O 1
ATOM 1300 N N . LYS A 1 158 ? -7.027 -24.112 -9.419 1.00 63.44 158 LYS A N 1
ATOM 1301 C CA . LYS A 1 158 ? -7.334 -25.523 -9.714 1.00 63.44 158 LYS A CA 1
ATOM 1302 C C . LYS A 1 158 ? -6.716 -26.466 -8.683 1.00 63.44 158 LYS A C 1
ATOM 1304 O O . LYS A 1 158 ? -7.381 -27.372 -8.193 1.00 63.44 158 LYS A O 1
ATOM 1309 N N . ASN A 1 159 ? -5.461 -26.243 -8.298 1.00 64.50 159 ASN A N 1
ATOM 1310 C CA . ASN A 1 159 ? -4.803 -27.078 -7.293 1.00 64.50 159 ASN A CA 1
ATOM 1311 C C . ASN A 1 159 ? -5.451 -26.924 -5.909 1.00 64.50 159 ASN A C 1
ATOM 1313 O O . ASN A 1 159 ? -5.660 -27.918 -5.216 1.00 64.50 159 ASN A O 1
ATOM 1317 N N . LYS A 1 160 ? -5.846 -25.704 -5.523 1.00 66.00 160 LYS A N 1
ATOM 1318 C CA . LYS A 1 160 ? -6.569 -25.441 -4.269 1.00 66.00 160 LYS A CA 1
ATOM 1319 C C . LYS A 1 160 ? -7.940 -26.124 -4.248 1.00 66.00 160 LYS A C 1
ATOM 1321 O O . LYS A 1 160 ? -8.283 -26.758 -3.253 1.00 66.00 160 LYS A O 1
ATOM 1326 N N . THR A 1 161 ? -8.702 -26.035 -5.338 1.00 65.69 161 THR A N 1
ATOM 1327 C CA . THR A 1 161 ? -10.021 -26.686 -5.460 1.00 65.69 161 THR A CA 1
ATOM 1328 C C . THR A 1 161 ? -9.913 -28.211 -5.440 1.00 65.69 161 THR A C 1
ATOM 1330 O O . THR A 1 161 ? -10.660 -28.851 -4.703 1.00 65.69 161 THR A O 1
ATOM 1333 N N . ASN A 1 162 ? -8.925 -28.790 -6.128 1.00 71.19 162 ASN A N 1
ATOM 1334 C CA . ASN A 1 162 ? -8.669 -30.234 -6.102 1.00 71.19 162 ASN A CA 1
ATOM 1335 C C . ASN A 1 162 ? -8.333 -30.751 -4.693 1.00 71.19 162 ASN A C 1
ATOM 1337 O O . ASN A 1 162 ? -8.829 -31.800 -4.284 1.00 71.19 162 ASN A O 1
ATOM 1341 N N . ILE A 1 163 ? -7.521 -30.014 -3.926 1.00 75.38 163 ILE A N 1
ATOM 1342 C CA . ILE A 1 163 ? -7.161 -30.401 -2.553 1.00 75.38 163 ILE A CA 1
ATOM 1343 C C . ILE A 1 163 ? -8.374 -30.312 -1.622 1.00 75.38 163 ILE A C 1
ATOM 1345 O O . ILE A 1 163 ? -8.595 -31.218 -0.824 1.00 75.38 163 ILE A O 1
ATOM 1349 N N . LEU A 1 164 ? -9.177 -29.250 -1.719 1.00 71.81 164 LEU A N 1
ATOM 1350 C CA . LEU A 1 164 ? -10.378 -29.102 -0.892 1.00 71.81 164 LEU A CA 1
ATOM 1351 C C . LEU A 1 164 ? -11.410 -30.194 -1.185 1.00 71.81 164 LEU A C 1
ATOM 1353 O O . LEU A 1 164 ? -12.007 -30.723 -0.248 1.00 71.81 164 LEU A O 1
ATOM 1357 N N . GLN A 1 165 ? -11.568 -30.571 -2.455 1.00 73.25 165 GLN A N 1
ATOM 1358 C CA . GLN A 1 165 ? -12.428 -31.683 -2.845 1.00 73.25 165 GLN A CA 1
ATOM 1359 C C . GLN A 1 165 ? -11.908 -33.010 -2.277 1.00 73.25 165 GLN A C 1
ATOM 1361 O O . GLN A 1 165 ? -12.654 -33.720 -1.613 1.00 73.25 165 GLN A O 1
ATOM 1366 N N . ALA A 1 166 ? -10.611 -33.300 -2.431 1.00 71.38 166 ALA A N 1
ATOM 1367 C CA . ALA A 1 166 ? -10.005 -34.520 -1.899 1.00 71.38 166 ALA A CA 1
ATOM 1368 C C . ALA A 1 166 ? -10.101 -34.614 -0.366 1.00 71.38 166 ALA A C 1
ATOM 1370 O O . ALA A 1 166 ? -10.332 -35.691 0.180 1.00 71.38 166 ALA A O 1
ATOM 1371 N N . LEU A 1 167 ? -9.949 -33.487 0.338 1.00 70.31 167 LEU A N 1
ATOM 1372 C CA . LEU A 1 167 ? -10.145 -33.428 1.784 1.00 70.31 167 LEU A CA 1
ATOM 1373 C C . LEU A 1 167 ? -11.611 -33.660 2.147 1.00 70.31 167 LEU A C 1
ATOM 1375 O O . LEU A 1 167 ? -11.879 -34.457 3.041 1.00 70.31 167 LEU A O 1
ATOM 1379 N N . SER A 1 168 ? -12.550 -33.006 1.458 1.00 74.25 168 SER A N 1
ATOM 1380 C CA . SER A 1 168 ? -13.988 -33.217 1.661 1.00 74.25 168 SER A CA 1
ATOM 1381 C C . SER A 1 168 ? -14.357 -34.693 1.507 1.00 74.25 168 SER A C 1
ATOM 1383 O O . SER A 1 168 ? -14.985 -35.264 2.398 1.00 74.25 168 SER A O 1
ATOM 1385 N N . ASP A 1 169 ? -13.920 -35.324 0.419 1.00 75.75 169 ASP A N 1
ATOM 1386 C CA . ASP A 1 169 ? -14.227 -36.724 0.128 1.00 75.75 169 ASP A CA 1
ATOM 1387 C C . ASP A 1 169 ? -13.632 -37.654 1.200 1.00 75.75 169 ASP A C 1
ATOM 1389 O O . ASP A 1 169 ? -14.319 -38.538 1.713 1.00 75.75 169 ASP A O 1
ATOM 1393 N N . ALA A 1 170 ? -12.396 -37.394 1.644 1.00 71.62 170 ALA A N 1
ATOM 1394 C CA . ALA A 1 170 ? -11.764 -38.147 2.727 1.00 71.62 170 ALA A CA 1
ATOM 1395 C C . ALA A 1 170 ? -12.495 -37.998 4.075 1.00 71.62 170 ALA A C 1
ATOM 1397 O O . ALA A 1 170 ? -12.605 -38.967 4.830 1.00 71.62 170 ALA A O 1
ATOM 1398 N N . TRP A 1 171 ? -13.017 -36.808 4.387 1.00 66.94 171 TRP A N 1
ATOM 1399 C CA . TRP A 1 171 ? -13.817 -36.580 5.594 1.00 66.94 171 TRP A CA 1
ATOM 1400 C C . TRP A 1 171 ? -15.150 -37.342 5.557 1.00 66.94 171 TRP A C 1
ATOM 1402 O O . TRP A 1 171 ? -15.551 -37.893 6.585 1.00 66.94 171 TRP A O 1
ATOM 1412 N N . TYR A 1 172 ? -15.809 -37.428 4.397 1.00 64.06 172 TYR A N 1
ATOM 1413 C CA . TYR A 1 172 ? -17.050 -38.196 4.229 1.00 64.06 172 TYR A CA 1
ATOM 1414 C C . TYR A 1 172 ? -16.834 -39.707 4.392 1.00 64.06 172 TYR A C 1
ATOM 1416 O O . TYR A 1 172 ? -17.589 -40.360 5.116 1.00 64.06 172 TYR A O 1
ATOM 1424 N N . GLU A 1 173 ? -15.775 -40.262 3.801 1.00 66.12 173 GLU A N 1
ATOM 1425 C CA . GLU A 1 173 ? -15.425 -41.683 3.952 1.00 66.12 173 GLU A CA 1
ATOM 1426 C C . GLU A 1 173 ? -15.130 -42.052 5.417 1.00 66.12 173 GLU A C 1
ATOM 1428 O O . GLU A 1 173 ? -15.554 -43.098 5.924 1.00 66.12 173 GLU A O 1
ATOM 1433 N N . LEU A 1 174 ? -14.464 -41.157 6.152 1.00 62.66 174 LEU A N 1
ATOM 1434 C CA . LEU A 1 174 ? -14.142 -41.363 7.564 1.00 62.66 174 LEU A CA 1
ATOM 1435 C C . LEU A 1 174 ? -15.398 -41.337 8.457 1.00 62.66 174 LEU A C 1
ATOM 1437 O O . LEU A 1 174 ? -15.505 -42.122 9.401 1.00 62.66 174 LEU A O 1
ATOM 1441 N N . GLN A 1 175 ? -16.379 -40.489 8.131 1.00 61.44 175 GLN A N 1
ATOM 1442 C CA . GLN A 1 175 ? -17.676 -40.434 8.817 1.00 61.44 175 GLN A CA 1
ATOM 1443 C C . GLN A 1 175 ? -18.527 -41.684 8.558 1.00 61.44 175 GLN A C 1
ATOM 1445 O O . GLN A 1 175 ? -19.110 -42.234 9.496 1.00 61.44 175 GLN A O 1
ATOM 1450 N N . LEU A 1 176 ? -18.558 -42.174 7.314 1.00 55.41 176 LEU A N 1
ATOM 1451 C CA . LEU A 1 176 ? -19.258 -43.412 6.955 1.00 55.41 176 LEU A CA 1
ATOM 1452 C C . LEU A 1 176 ? -18.653 -44.624 7.674 1.00 55.41 176 LEU A C 1
ATOM 1454 O O . LEU A 1 176 ? -19.391 -45.458 8.202 1.00 55.41 176 LEU A O 1
ATOM 1458 N N . THR A 1 177 ? -17.323 -44.660 7.795 1.00 53.38 177 THR A N 1
ATOM 1459 C CA . THR A 1 177 ? -16.585 -45.716 8.507 1.00 53.38 177 THR A CA 1
ATOM 1460 C C . THR A 1 177 ? -16.854 -45.710 10.020 1.00 53.38 177 THR A C 1
ATOM 1462 O O . THR A 1 177 ? -16.854 -46.767 10.650 1.00 53.38 177 THR A O 1
ATOM 1465 N N . PHE A 1 178 ? -17.115 -44.544 10.625 1.00 52.03 178 PHE A N 1
ATOM 1466 C CA . PHE A 1 178 ? -17.361 -44.417 12.070 1.00 52.03 178 PHE A CA 1
ATOM 1467 C C . PHE A 1 178 ? -18.836 -44.613 12.479 1.00 52.03 178 PHE A C 1
ATOM 1469 O O . PHE A 1 178 ? -19.145 -44.712 13.667 1.00 52.03 178 PHE A O 1
ATOM 1476 N N . SER A 1 179 ? -19.758 -44.728 11.518 1.00 46.56 179 SER A N 1
ATOM 1477 C CA . SER A 1 179 ? -21.190 -44.952 11.775 1.00 46.56 179 SER A CA 1
ATOM 1478 C C . SER A 1 179 ? -21.537 -46.419 12.115 1.00 46.56 179 SER A C 1
ATOM 1480 O O . SER A 1 179 ? -22.339 -47.078 11.462 1.00 46.56 179 SER A O 1
ATOM 1482 N N . GLY A 1 180 ? -20.923 -46.958 13.172 1.00 51.50 180 GLY A N 1
ATOM 1483 C CA . GLY A 1 180 ? -21.295 -48.246 13.767 1.00 51.50 180 GLY A CA 1
ATOM 1484 C C . GLY A 1 180 ? -22.359 -48.086 14.861 1.00 51.50 180 GLY A C 1
ATOM 1485 O O . GLY A 1 180 ? -22.212 -47.263 15.762 1.00 51.50 180 GLY A O 1
ATOM 1486 N N . SER A 1 181 ? -23.430 -48.880 14.810 1.00 48.84 181 SER A N 1
ATOM 1487 C CA . SER A 1 181 ? -24.500 -48.897 15.817 1.00 48.84 181 SER A CA 1
ATOM 1488 C C . SER A 1 181 ? -24.011 -49.399 17.183 1.00 48.84 181 SER A C 1
ATOM 1490 O O . SER A 1 181 ? -23.369 -50.444 17.279 1.00 48.84 181 SER A O 1
ATOM 1492 N N . VAL A 1 182 ? -24.356 -48.672 18.252 1.00 45.41 182 VAL A N 1
ATOM 1493 C CA . VAL A 1 182 ? -24.059 -49.038 19.646 1.00 45.41 182 VAL A CA 1
ATOM 1494 C C . VAL A 1 182 ? -25.106 -50.033 20.151 1.00 45.41 182 VAL A C 1
ATOM 1496 O O . VAL A 1 182 ? -26.253 -49.653 20.374 1.00 45.41 182 VAL A O 1
ATOM 1499 N N . GLU A 1 183 ? -24.723 -51.288 20.392 1.00 45.56 183 GLU A N 1
ATOM 1500 C CA . GLU A 1 183 ? -25.543 -52.216 21.182 1.00 45.56 183 GLU A CA 1
ATOM 1501 C C . GLU A 1 183 ? -25.128 -52.151 22.659 1.00 45.56 183 GLU A C 1
ATOM 1503 O O . GLU A 1 183 ? -23.984 -52.428 23.022 1.00 45.56 183 GLU A O 1
ATOM 1508 N N . ASN A 1 184 ? -26.061 -51.768 23.534 1.00 38.31 184 ASN A N 1
ATOM 1509 C CA . ASN A 1 184 ? -25.845 -51.765 24.980 1.00 38.31 184 ASN A CA 1
ATOM 1510 C C . ASN A 1 184 ? -26.064 -53.177 25.540 1.00 38.31 184 ASN A C 1
ATOM 1512 O O . ASN A 1 184 ? -27.201 -53.622 25.673 1.00 38.31 184 ASN A O 1
ATOM 1516 N N . THR A 1 185 ? -24.991 -53.861 25.939 1.00 49.75 185 THR A N 1
ATOM 1517 C CA . THR A 1 185 ? -25.071 -55.025 26.839 1.00 49.75 185 THR A CA 1
ATOM 1518 C C . THR A 1 185 ? -24.484 -54.679 28.206 1.00 49.75 185 THR A C 1
ATOM 1520 O O . THR A 1 185 ? -23.497 -53.952 28.317 1.00 49.75 185 THR A O 1
ATOM 1523 N N . SER A 1 186 ? -25.125 -55.180 29.263 1.00 44.22 186 SER A N 1
ATOM 1524 C CA . SER A 1 186 ? -24.980 -54.782 30.671 1.00 44.22 186 SER A CA 1
ATOM 1525 C C . SER A 1 186 ? -23.669 -55.211 31.355 1.00 44.22 186 SER A C 1
ATOM 1527 O O . SER A 1 186 ? -23.671 -55.614 32.515 1.00 44.22 186 SER A O 1
ATOM 1529 N N . GLY A 1 187 ? -22.532 -55.131 30.668 1.00 49.06 187 GLY A N 1
ATOM 1530 C CA . GLY A 1 187 ? -21.247 -55.545 31.224 1.00 49.06 187 GLY A CA 1
ATOM 1531 C C . GLY A 1 187 ? -20.061 -55.105 30.377 1.00 49.06 187 GLY A C 1
ATOM 1532 O O . GLY A 1 187 ? -19.506 -55.908 29.637 1.00 49.06 187 GLY A O 1
ATOM 1533 N N . GLY A 1 188 ? -19.651 -53.843 30.535 1.00 40.12 188 GLY A N 1
ATOM 1534 C CA . GLY A 1 188 ? -18.398 -53.301 29.999 1.00 40.12 188 GLY A CA 1
ATOM 1535 C C . GLY A 1 188 ? -18.427 -52.978 28.500 1.00 40.12 188 GLY A C 1
ATOM 1536 O O . GLY A 1 188 ? -18.706 -53.829 27.662 1.00 40.12 188 GLY A O 1
ATOM 1537 N N . ARG A 1 189 ? -18.082 -51.732 28.146 1.00 39.41 189 ARG A N 1
ATOM 1538 C CA . ARG A 1 189 ? -17.941 -51.297 26.747 1.00 39.41 189 ARG A CA 1
ATOM 1539 C C . ARG A 1 189 ? -16.773 -52.050 26.102 1.00 39.41 189 ARG A C 1
ATOM 1541 O O . ARG A 1 189 ? -15.617 -51.757 26.400 1.00 39.41 189 ARG A O 1
ATOM 1548 N N . LYS A 1 190 ? -17.059 -53.012 25.226 1.00 41.69 190 LYS A N 1
ATOM 1549 C CA . LYS A 1 190 ? -16.063 -53.604 24.324 1.00 41.69 190 LYS A CA 1
ATOM 1550 C C . LYS A 1 190 ? -16.233 -52.979 22.944 1.00 41.69 190 LYS A C 1
ATOM 1552 O O . LYS A 1 190 ? -17.264 -53.163 22.311 1.00 41.69 190 LYS A O 1
ATOM 1557 N N . TYR A 1 191 ? -15.217 -52.254 22.484 1.00 42.31 191 TYR A N 1
ATOM 1558 C CA . TYR A 1 191 ? -15.140 -51.804 21.097 1.00 42.31 191 TYR A CA 1
ATOM 1559 C C . TYR A 1 191 ? -14.635 -52.976 20.255 1.00 42.31 191 TYR A C 1
ATOM 1561 O O . TYR A 1 191 ? -13.490 -53.400 20.411 1.00 42.31 191 TYR A O 1
ATOM 1569 N N . GLN A 1 192 ? -15.487 -53.537 19.400 1.00 40.31 192 GLN A N 1
ATOM 1570 C CA . GLN A 1 192 ? -15.075 -54.547 18.432 1.00 40.31 192 GLN A CA 1
ATOM 1571 C C . GLN A 1 192 ? -15.110 -53.910 17.043 1.00 40.31 192 GLN A C 1
ATOM 1573 O O . GLN A 1 192 ? -16.168 -53.774 16.438 1.00 40.31 192 GLN A O 1
ATOM 1578 N N . ILE A 1 193 ? -13.944 -53.484 16.555 1.00 43.25 193 ILE A N 1
ATOM 1579 C CA . ILE A 1 193 ? -13.791 -53.029 15.173 1.00 43.25 193 ILE A CA 1
ATOM 1580 C C . ILE A 1 193 ? -13.731 -54.292 14.314 1.00 43.25 193 ILE A C 1
ATOM 1582 O O . ILE A 1 193 ? -12.772 -55.059 14.411 1.00 43.25 193 ILE A O 1
ATOM 1586 N N . LYS A 1 194 ? -14.764 -54.544 13.507 1.00 36.91 194 LYS A N 1
ATOM 1587 C CA . LYS A 1 194 ? -14.681 -55.526 12.423 1.00 36.91 194 LYS A CA 1
ATOM 1588 C C . LYS A 1 194 ? -14.475 -54.768 11.112 1.00 36.91 194 LYS A C 1
ATOM 1590 O O . LYS A 1 194 ? -15.368 -54.005 10.749 1.00 36.91 194 LYS A O 1
ATOM 1595 N N . PRO A 1 195 ? -13.348 -54.955 10.407 1.00 40.91 195 PRO A N 1
ATOM 1596 C CA . PRO A 1 195 ? -13.286 -54.566 9.009 1.00 40.91 195 PRO A CA 1
ATOM 1597 C C . PRO A 1 195 ? -14.264 -55.444 8.220 1.00 40.91 195 PRO A C 1
ATOM 1599 O O . PRO A 1 195 ? -14.437 -56.625 8.546 1.00 40.91 195 PRO A O 1
ATOM 1602 N N . ARG A 1 196 ? -14.927 -54.855 7.226 1.00 55.12 196 ARG A N 1
ATOM 1603 C CA . ARG A 1 196 ? -15.608 -55.629 6.191 1.00 55.12 196 ARG A CA 1
ATOM 1604 C C . ARG A 1 196 ? -14.613 -55.977 5.095 1.00 55.12 196 ARG A C 1
ATOM 1606 O O . ARG A 1 196 ? -13.759 -55.111 4.809 1.00 55.12 196 ARG A O 1
#